Protein AF-0000000079720903 (afdb_homodimer)

InterPro domains:
  IPR001763 Rhodanese-like domain [PF00581] (42-130)
  IPR001763 Rhodanese-like domain [PS50206] (45-136)
  IPR001763 Rhodanese-like domain [SM00450] (35-133)
  IPR036873 Rhodanese-like domain superfamily [G3DSA:3.40.250.10] (18-143)
  IPR036873 Rhodanese-like domain superfamily [SSF52821] (27-137)
  IPR050229 Thiosulfate sulfurtransferase GlpE [PTHR43031] (32-134)

Secondary structure (DSSP, 8-state):
-HHHHHHHHHHHHHHT-----HHHHHHHHH----S-EE-HHHHHH--SSEEEE-S-HHHHHH-B-TT-EE--SSS--HHHHHHH---TTS-EEEE-SSSHHHHHHHHHHHHTT-SSEEEETTHHHHHHHTT--EE-TTS-EESEEE-SSHHHHTT--SSEEE--------/-HHHHHHHHHHHHHHT-----HHHHHHHHH----S-EE-HHHHHH--SSEEEE-S-HHHHHH-B-TT-EE--SSS--HHHHHHH---TTS-EEEE-SSSHHHHHHHHHHHHTT-SSEEEETTHHHHHHHTT--EE-TTS-EESEEE-SSHHHHTT--SSEEE--------

Sequence (340 aa):
MKNLFHILISLFCLCAMRGQSEIDQALRKFNNKSVPYITAENLRGNTPFLLLDTREKEEFEVSHLAKAVWVGNRNPDVDKITSIVPNKNKPIVVYCSIGVRSEKVGEKLLKKGYTEVYNLYGGIFEWKNKGFPVYDSIEQETDRVHAYNRHWGKMLNNATKVYGHRKHNNMKNLFHILISLFCLCAMRGQSEIDQALRKFNNKSVPYITAENLRGNTPFLLLDTREKEEFEVSHLAKAVWVGNRNPDVDKITSIVPNKNKPIVVYCSIGVRSEKVGEKLLKKGYTEVYNLYGGIFEWKNKGFPVYDSIEQETDRVHAYNRHWGKMLNNATKVYGHRKHNN

Structure (mmCIF, N/CA/C/O backbone):
data_AF-0000000079720903-model_v1
#
loop_
_entity.id
_entity.type
_entity.pdbx_description
1 polymer 'Rhodanese-related sulfurtransferase'
#
loop_
_atom_site.group_PDB
_atom_site.id
_atom_site.type_symbol
_atom_site.label_atom_id
_atom_site.label_alt_id
_atom_site.label_comp_id
_atom_site.label_asym_id
_atom_site.label_entity_id
_atom_site.label_seq_id
_atom_site.pdbx_PDB_ins_code
_atom_site.Cartn_x
_atom_site.Cartn_y
_atom_site.Cartn_z
_atom_site.occupancy
_atom_site.B_iso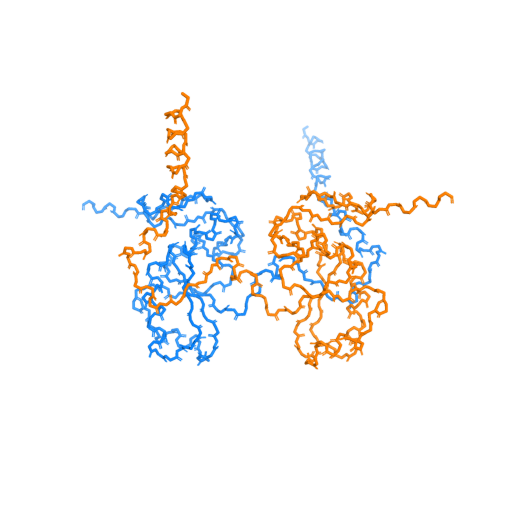_or_equiv
_atom_site.auth_seq_id
_atom_site.auth_comp_id
_atom_site.auth_asym_id
_atom_site.auth_atom_id
_atom_site.pdbx_PDB_model_num
ATOM 1 N N . MET A 1 1 ? -35.281 23.016 -33.875 1 48.75 1 MET A N 1
ATOM 2 C CA . MET A 1 1 ? -34.562 21.859 -33.344 1 48.75 1 MET A CA 1
ATOM 3 C C . MET A 1 1 ? -33.094 22.203 -33.125 1 48.75 1 MET A C 1
ATOM 5 O O . MET A 1 1 ? -32.344 21.406 -32.562 1 48.75 1 MET A O 1
ATOM 9 N N . LYS A 1 2 ? -32.625 23.172 -33.906 1 61.72 2 LYS A N 1
ATOM 10 C CA . LYS A 1 2 ? -31.234 23.594 -33.844 1 61.72 2 LYS A CA 1
ATOM 11 C C . LYS A 1 2 ? -30.922 24.234 -32.5 1 61.72 2 LYS A C 1
ATOM 13 O O . LYS A 1 2 ? -29.812 24.078 -31.969 1 61.72 2 LYS A O 1
ATOM 18 N N . ASN A 1 3 ? -31.812 24.953 -32 1 62.19 3 ASN A N 1
ATOM 19 C CA . ASN A 1 3 ? -31.531 25.688 -30.781 1 62.19 3 ASN A CA 1
ATOM 20 C C . ASN A 1 3 ? -31.484 24.766 -29.562 1 62.19 3 ASN A C 1
ATOM 22 O O . ASN A 1 3 ? -30.875 25.094 -28.547 1 62.19 3 ASN A O 1
ATOM 26 N N . LEU A 1 4 ? -32.219 23.641 -29.688 1 61.16 4 LEU A N 1
ATOM 27 C CA . LEU A 1 4 ? -32.219 22.719 -28.562 1 61.16 4 LEU A CA 1
ATOM 28 C C . LEU A 1 4 ? -30.859 22.016 -28.453 1 61.16 4 LEU A C 1
ATOM 30 O O . LEU A 1 4 ? -30.375 21.75 -27.344 1 61.16 4 LEU A O 1
ATOM 34 N N . PHE A 1 5 ? -30.219 21.938 -29.672 1 62.06 5 PHE A N 1
ATOM 35 C CA . PHE A 1 5 ? -28.906 21.312 -29.656 1 62.06 5 PHE A CA 1
ATOM 36 C C . PHE A 1 5 ? -27.891 22.188 -28.938 1 62.06 5 PHE A C 1
ATOM 38 O O . PHE A 1 5 ? -27.062 21.703 -28.172 1 62.06 5 PHE A O 1
ATOM 45 N N . HIS A 1 6 ? -27.984 23.516 -29.047 1 64.62 6 HIS A N 1
ATOM 46 C CA . HIS A 1 6 ? -27.031 24.391 -28.375 1 64.62 6 HIS A CA 1
ATOM 47 C C . HIS A 1 6 ? -27.281 24.438 -26.875 1 64.62 6 HIS A C 1
ATOM 49 O O . HIS A 1 6 ? -26.359 24.609 -26.094 1 64.62 6 HIS A O 1
ATOM 55 N N . ILE A 1 7 ? -28.469 24.234 -26.438 1 61.41 7 ILE A N 1
ATOM 56 C CA . ILE A 1 7 ? -28.781 24.266 -25.016 1 61.41 7 ILE A CA 1
ATOM 57 C C . ILE A 1 7 ? -28.297 22.969 -24.359 1 61.41 7 ILE A C 1
ATOM 59 O O . ILE A 1 7 ? -27.75 23 -23.25 1 61.41 7 ILE A O 1
ATOM 63 N N . LEU A 1 8 ? -28.406 21.875 -25.047 1 59.41 8 LEU A N 1
ATOM 64 C CA . LEU A 1 8 ? -27.938 20.625 -24.469 1 59.41 8 LEU A CA 1
ATOM 65 C C . LEU A 1 8 ? -26.422 20.625 -24.344 1 59.41 8 LEU A C 1
ATOM 67 O O . LEU A 1 8 ? -25.875 20.156 -23.344 1 59.41 8 LEU A O 1
ATOM 71 N N . ILE A 1 9 ? -25.75 21.234 -25.328 1 59.91 9 ILE A N 1
ATOM 72 C CA . ILE A 1 9 ? -24.297 21.297 -25.25 1 59.91 9 ILE A CA 1
ATOM 73 C C . ILE A 1 9 ? -23.875 22.203 -24.094 1 59.91 9 ILE A C 1
ATOM 75 O O . ILE A 1 9 ? -22.938 21.906 -23.375 1 59.91 9 ILE A O 1
ATOM 79 N N . SER A 1 10 ? -24.656 23.297 -23.922 1 60.31 10 SER A N 1
ATOM 80 C CA . SER A 1 10 ? -24.297 24.188 -22.812 1 60.31 10 SER A CA 1
ATOM 81 C C . SER A 1 10 ? -24.531 23.516 -21.469 1 60.31 10 SER A C 1
ATOM 83 O O . SER A 1 10 ? -23.766 23.719 -20.516 1 60.31 10 SER A O 1
ATOM 85 N N . LEU A 1 11 ? -25.547 22.703 -21.344 1 56.97 11 LEU A N 1
ATOM 86 C CA . LEU A 1 11 ? -25.797 22.016 -20.078 1 56.97 11 LEU A CA 1
ATOM 87 C C . LEU A 1 11 ? -24.734 20.953 -19.828 1 56.97 11 LEU A C 1
ATOM 89 O O . LEU A 1 11 ? -24.328 20.719 -18.672 1 56.97 11 LEU A O 1
ATOM 93 N N . PHE A 1 12 ? -24.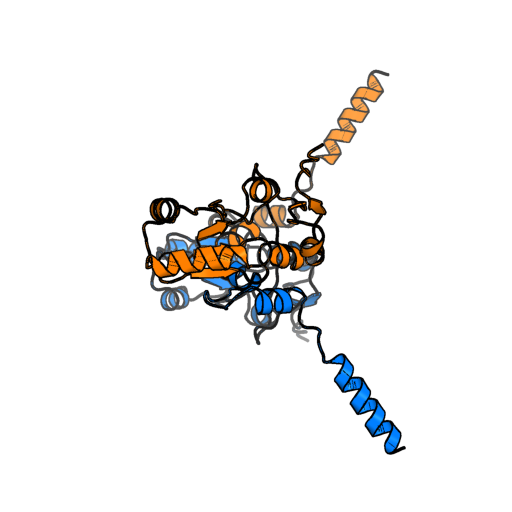312 20.281 -20.922 1 53.91 12 PHE A N 1
ATOM 94 C CA . PHE A 1 12 ? -23.297 19.25 -20.719 1 53.91 12 PHE A CA 1
ATOM 95 C C . PHE A 1 12 ? -21.969 19.875 -20.266 1 53.91 12 PHE A C 1
ATOM 97 O O . PHE A 1 12 ? -21.219 19.25 -19.516 1 53.91 12 PHE A O 1
ATOM 104 N N . CYS A 1 13 ? -21.625 21.078 -20.672 1 50.88 13 CYS A N 1
ATOM 105 C CA . CYS A 1 13 ? -20.406 21.703 -20.203 1 50.88 13 CYS A CA 1
ATOM 106 C C . CYS A 1 13 ? -20.469 22 -18.719 1 50.88 13 CYS A C 1
ATOM 108 O O . CYS A 1 13 ? -19.438 22.156 -18.062 1 50.88 13 CYS A O 1
ATOM 110 N N . LEU A 1 14 ? -21.578 22.359 -18.203 1 50.5 14 LEU A N 1
ATOM 111 C CA . LEU A 1 14 ? -21.656 22.719 -16.797 1 50.5 14 LEU A CA 1
ATOM 112 C C . LEU A 1 14 ? -21.312 21.531 -15.914 1 50.5 14 LEU A C 1
ATOM 114 O O . LEU A 1 14 ? -20.812 21.703 -14.789 1 50.5 14 LEU A O 1
ATOM 118 N N . CYS A 1 15 ? -21.688 20.375 -16.375 1 47.53 15 CYS A N 1
ATOM 119 C CA . CYS A 1 15 ? -21.453 19.266 -15.445 1 47.53 15 CYS A CA 1
ATOM 120 C C . CYS A 1 15 ? -19.953 18.984 -15.32 1 47.53 15 CYS A C 1
ATOM 122 O O . CYS A 1 15 ? -19.531 18.25 -14.422 1 47.53 15 CYS A O 1
ATOM 124 N N . ALA A 1 16 ? -19.234 19.25 -16.406 1 43.5 16 ALA A N 1
ATOM 125 C CA . ALA A 1 16 ? -17.828 18.875 -16.344 1 43.5 16 ALA A CA 1
ATOM 126 C C . ALA A 1 16 ? -17.062 19.703 -15.32 1 43.5 16 ALA A C 1
ATOM 128 O O . ALA A 1 16 ? -15.836 19.672 -15.266 1 43.5 16 ALA A O 1
ATOM 129 N N . MET A 1 17 ? -17.625 20.812 -14.891 1 40.75 17 MET A N 1
ATOM 130 C CA . MET A 1 17 ? -16.812 21.344 -13.797 1 40.75 17 MET A CA 1
ATOM 131 C C . MET A 1 17 ? -16.625 20.281 -12.711 1 40.75 17 MET A C 1
ATOM 133 O O . MET A 1 17 ? -17.438 20.188 -11.789 1 40.75 17 MET A O 1
ATOM 137 N N . ARG A 1 18 ? -16.297 19.078 -13.047 1 46.72 18 ARG A N 1
ATOM 138 C CA . ARG A 1 18 ? -15.805 18.234 -11.969 1 46.72 18 ARG A CA 1
ATOM 139 C C . ARG A 1 18 ? -15.211 19.062 -10.836 1 46.72 18 ARG A C 1
ATOM 141 O O . ARG A 1 18 ? -14.258 19.812 -11.047 1 46.72 18 ARG A O 1
ATOM 148 N N . GLY A 1 19 ? -15.961 19.578 -9.969 1 48.72 19 GLY A N 1
ATOM 149 C CA . GLY A 1 19 ? -15.664 20.328 -8.766 1 48.72 19 GLY A CA 1
ATOM 150 C C . GLY A 1 19 ? -14.297 20.016 -8.18 1 48.72 19 GLY A C 1
ATOM 151 O O . GLY A 1 19 ? -13.977 18.844 -7.965 1 48.72 19 GLY A O 1
ATOM 152 N N . GLN A 1 20 ? -13.383 20.812 -8.516 1 59.12 20 GLN A N 1
ATOM 153 C CA . GLN A 1 20 ? -12.148 20.734 -7.742 1 59.12 20 GLN A CA 1
ATOM 154 C C . GLN A 1 20 ? -12.43 20.281 -6.312 1 59.12 20 GLN A C 1
ATOM 156 O O . GLN A 1 20 ? -13.336 20.797 -5.656 1 59.12 20 GLN A O 1
ATOM 161 N N . SER A 1 21 ? -11.828 19.094 -5.902 1 79 21 SER A N 1
ATOM 162 C CA . SER A 1 21 ? -12.016 18.594 -4.543 1 79 21 SER A CA 1
ATOM 163 C C . SER A 1 21 ? -11.742 19.672 -3.51 1 79 21 SER A C 1
ATOM 165 O O . SER A 1 21 ? -10.969 20.594 -3.764 1 79 21 SER A O 1
ATOM 167 N N . GLU A 1 22 ? -12.633 19.938 -2.631 1 88.44 22 GLU A N 1
ATOM 168 C CA . GLU A 1 22 ? -12.438 20.844 -1.51 1 88.44 22 GLU A CA 1
ATOM 169 C C . GLU A 1 22 ? -10.992 20.828 -1.027 1 88.44 22 GLU A C 1
ATOM 171 O O . GLU A 1 22 ? -10.445 21.859 -0.639 1 88.44 22 GLU A O 1
ATOM 176 N N . ILE A 1 23 ? -10.336 19.703 -1.198 1 91.56 23 ILE A N 1
ATOM 177 C CA . ILE A 1 23 ? -8.945 19.578 -0.788 1 91.56 23 ILE A CA 1
ATOM 178 C C . ILE A 1 23 ? -8.047 20.344 -1.757 1 91.56 23 ILE A C 1
ATOM 180 O O . ILE A 1 23 ? -7.137 21.062 -1.334 1 91.56 23 ILE A O 1
ATOM 184 N N . ASP A 1 24 ? -8.32 20.203 -3.016 1 90 24 ASP A N 1
ATOM 185 C CA . ASP A 1 24 ? -7.555 20.922 -4.02 1 90 24 ASP A CA 1
ATOM 186 C C . ASP A 1 24 ? -7.625 22.438 -3.783 1 90 24 ASP A C 1
ATOM 188 O O . ASP A 1 24 ? -6.605 23.125 -3.84 1 90 24 ASP A O 1
ATOM 192 N N . GLN A 1 25 ? -8.797 22.938 -3.553 1 90.06 25 GLN A N 1
ATOM 193 C CA . GLN A 1 25 ? -9 24.375 -3.311 1 90.06 25 GLN A CA 1
ATOM 194 C C . GLN A 1 25 ? -8.242 24.828 -2.066 1 90.06 25 GLN A C 1
ATOM 196 O O . GLN A 1 25 ? -7.586 25.875 -2.08 1 90.06 25 GLN A O 1
ATOM 201 N N . ALA A 1 26 ? -8.359 24.078 -0.976 1 91.75 26 ALA A N 1
ATOM 202 C CA . ALA A 1 26 ? -7.668 24.422 0.266 1 91.75 26 ALA A CA 1
ATOM 203 C C . ALA A 1 26 ? -6.156 24.469 0.058 1 91.75 26 ALA A C 1
ATOM 205 O O . ALA A 1 26 ? -5.488 25.391 0.511 1 91.75 26 ALA A O 1
ATOM 206 N N . LEU A 1 27 ? -5.602 23.484 -0.641 1 91.94 27 LEU A N 1
ATOM 207 C CA . LEU A 1 27 ? -4.156 23.406 -0.835 1 91.94 27 LEU A CA 1
ATOM 208 C C . LEU A 1 27 ? -3.67 24.531 -1.737 1 91.94 27 LEU A C 1
ATOM 210 O O . LEU A 1 27 ? -2.561 25.047 -1.558 1 91.94 27 LEU A O 1
ATOM 214 N N . ARG A 1 28 ? -4.484 24.906 -2.691 1 91 28 ARG A N 1
ATOM 215 C CA . ARG A 1 28 ? -4.129 26.031 -3.545 1 91 28 ARG A CA 1
ATOM 216 C C . ARG A 1 28 ? -4.074 27.328 -2.746 1 91 28 ARG A C 1
ATOM 218 O O . ARG A 1 28 ? -3.23 28.188 -3.002 1 91 28 ARG A O 1
ATOM 225 N N . LYS A 1 29 ? -4.93 27.484 -1.844 1 92.44 29 LYS A N 1
ATOM 226 C CA . LYS A 1 29 ? -5.047 28.703 -1.048 1 92.44 29 LYS A CA 1
ATOM 227 C C . LYS A 1 29 ? -3.955 28.781 0.014 1 92.44 29 LYS A C 1
ATOM 229 O O . LYS A 1 29 ? -3.395 29.844 0.266 1 92.44 29 LYS A O 1
ATOM 234 N N . PHE A 1 30 ? -3.623 27.609 0.641 1 92.31 30 PHE A N 1
ATOM 235 C CA . PHE A 1 30 ? -2.838 27.656 1.869 1 92.31 30 PHE A CA 1
ATOM 236 C C . PHE A 1 30 ? -1.415 27.172 1.623 1 92.31 30 PHE A C 1
ATOM 238 O O . PHE A 1 30 ? -0.532 27.375 2.461 1 92.31 30 PHE A O 1
ATOM 245 N N . ASN A 1 31 ? -1.179 26.438 0.498 1 91.06 31 ASN A N 1
ATOM 246 C CA . ASN A 1 31 ? 0.154 25.922 0.198 1 91.06 31 ASN A CA 1
ATOM 247 C C . ASN A 1 31 ? 0.793 26.672 -0.97 1 91.06 31 ASN A C 1
ATOM 249 O O . ASN A 1 31 ? 0.099 27.328 -1.746 1 91.06 31 ASN A O 1
ATOM 253 N N . ASN A 1 32 ? 2.109 26.578 -1.04 1 89.69 32 ASN A N 1
ATOM 254 C CA . ASN A 1 32 ? 2.842 27.188 -2.154 1 89.69 32 ASN A CA 1
ATOM 255 C C . ASN A 1 32 ? 3.436 26.109 -3.07 1 89.69 32 ASN A C 1
ATOM 257 O O . ASN A 1 32 ? 4.266 26.422 -3.926 1 89.69 32 ASN A O 1
ATOM 261 N N . LYS A 1 33 ? 3.078 24.875 -2.83 1 87.19 33 LYS A N 1
ATOM 262 C CA . LYS A 1 33 ? 3.553 23.75 -3.631 1 87.19 33 LYS A CA 1
ATOM 263 C C . LYS A 1 33 ? 5.078 23.688 -3.635 1 87.19 33 LYS A C 1
ATOM 265 O O . LYS A 1 33 ? 5.688 23.375 -4.656 1 87.19 33 LYS A O 1
ATOM 270 N N . SER A 1 34 ? 5.68 24.125 -2.543 1 91 34 SER A N 1
ATOM 271 C CA . SER A 1 34 ? 7.133 24.141 -2.408 1 91 34 SER A CA 1
ATOM 272 C C . SER A 1 34 ? 7.68 22.734 -2.203 1 91 34 SER A C 1
ATOM 274 O O . SER A 1 34 ? 8.875 22.484 -2.396 1 91 34 SER A O 1
ATOM 276 N N . VAL A 1 35 ? 6.902 21.844 -1.755 1 93.06 35 VAL A N 1
ATOM 277 C CA . VAL A 1 35 ? 7.227 20.422 -1.59 1 93.06 35 VAL A CA 1
ATOM 278 C C . VAL A 1 35 ? 6.367 19.578 -2.531 1 93.06 35 VAL A C 1
ATOM 280 O O . VAL A 1 35 ? 5.141 19.703 -2.537 1 93.06 35 VAL A O 1
ATOM 283 N N . PRO A 1 36 ? 7.023 18.797 -3.455 1 93.06 36 PRO A N 1
ATOM 284 C CA . PRO A 1 36 ? 6.215 17.984 -4.371 1 93.06 36 PRO A CA 1
ATOM 285 C C . PRO A 1 36 ? 5.219 17.094 -3.641 1 93.06 36 PRO A C 1
ATOM 287 O O . PRO A 1 36 ? 5.523 16.578 -2.561 1 93.06 36 PRO A O 1
ATOM 290 N N . TYR A 1 37 ? 4.039 16.938 -4.27 1 92.56 37 TYR A N 1
ATOM 291 C CA . TYR A 1 37 ? 2.996 16.094 -3.688 1 92.56 37 TYR A CA 1
ATOM 292 C C . TYR A 1 37 ? 3.164 14.641 -4.109 1 92.56 37 TYR A C 1
ATOM 294 O O . TYR A 1 37 ? 3.658 14.359 -5.203 1 92.56 37 TYR A O 1
ATOM 302 N N . ILE A 1 38 ? 2.84 13.711 -3.234 1 91.19 38 ILE A N 1
ATOM 303 C CA . ILE A 1 38 ? 2.613 12.297 -3.529 1 91.19 38 ILE A CA 1
ATOM 304 C C . ILE A 1 38 ? 1.196 11.906 -3.117 1 91.19 38 ILE A C 1
ATOM 306 O O . ILE A 1 38 ? 0.707 12.336 -2.07 1 91.19 38 ILE A O 1
ATOM 310 N N . THR A 1 39 ? 0.503 11.195 -3.98 1 88.56 39 THR A N 1
ATOM 311 C CA . THR A 1 39 ? -0.847 10.758 -3.643 1 88.56 39 THR A CA 1
ATOM 312 C C . THR A 1 39 ? -0.808 9.492 -2.787 1 88.56 39 THR A C 1
ATOM 314 O O . THR A 1 39 ? 0.207 8.797 -2.748 1 88.56 39 THR A O 1
ATOM 317 N N . ALA A 1 40 ? -1.926 9.273 -2.072 1 87.94 40 ALA A N 1
ATOM 318 C CA . ALA A 1 40 ? -2.059 8.062 -1.265 1 87.94 40 ALA A CA 1
ATOM 319 C C . ALA A 1 40 ? -1.872 6.809 -2.117 1 87.94 40 ALA A C 1
ATOM 321 O O . ALA A 1 40 ? -1.214 5.855 -1.694 1 87.94 40 ALA A O 1
ATOM 322 N N . GLU A 1 41 ? -2.393 6.781 -3.293 1 80.25 41 GLU A N 1
ATOM 323 C CA . GLU A 1 41 ? -2.307 5.641 -4.199 1 80.25 41 GLU A CA 1
ATOM 324 C C . GLU A 1 41 ? -0.86 5.367 -4.605 1 80.25 41 GLU A C 1
ATOM 326 O O . GLU A 1 41 ? -0.425 4.215 -4.633 1 80.25 41 GLU A O 1
ATOM 331 N N . ASN A 1 42 ? -0.187 6.492 -4.902 1 80.44 42 ASN A N 1
ATOM 332 C CA . ASN A 1 42 ? 1.214 6.344 -5.285 1 80.44 42 ASN A CA 1
ATOM 333 C C . ASN A 1 42 ? 2.066 5.867 -4.109 1 80.44 42 ASN A C 1
ATOM 335 O O . ASN A 1 42 ? 2.955 5.031 -4.281 1 80.44 42 ASN A O 1
ATOM 339 N N . LEU A 1 43 ? 1.826 6.418 -2.982 1 85.44 43 LEU A N 1
ATOM 340 C CA . LEU A 1 43 ? 2.564 6.012 -1.793 1 85.44 43 LEU A CA 1
ATOM 341 C C . LEU A 1 43 ? 2.363 4.527 -1.509 1 85.44 43 LEU A C 1
ATOM 343 O O . LEU A 1 43 ? 3.326 3.801 -1.252 1 85.44 43 LEU A O 1
ATOM 347 N N . ARG A 1 44 ? 1.181 4.043 -1.609 1 78.12 44 ARG A N 1
ATOM 348 C CA . ARG A 1 44 ? 0.852 2.648 -1.338 1 78.12 44 ARG A CA 1
ATOM 349 C C . ARG A 1 44 ? 1.401 1.734 -2.428 1 78.12 44 ARG A C 1
ATOM 351 O O . ARG A 1 44 ? 1.734 0.577 -2.166 1 78.12 44 ARG A O 1
ATOM 358 N N . GLY A 1 45 ? 1.443 2.285 -3.572 1 73.31 45 GLY A N 1
ATOM 359 C CA . GLY A 1 45 ? 1.914 1.498 -4.699 1 73.31 45 GLY A CA 1
ATOM 360 C C . GLY A 1 45 ? 3.426 1.379 -4.754 1 73.31 45 GLY A C 1
ATOM 361 O O . GLY A 1 45 ? 3.961 0.518 -5.457 1 73.31 45 GLY A O 1
ATOM 362 N N . ASN A 1 46 ? 4.043 2.207 -3.979 1 74.69 46 ASN A N 1
ATOM 363 C CA . ASN A 1 46 ? 5.5 2.17 -3.998 1 74.69 46 ASN A CA 1
ATOM 364 C C . ASN A 1 46 ? 6.051 1.232 -2.928 1 74.69 46 ASN A C 1
ATOM 366 O O . ASN A 1 46 ? 6.16 1.611 -1.761 1 74.69 46 ASN A O 1
ATOM 370 N N . THR A 1 47 ? 6.188 0.008 -3.312 1 78.44 47 THR A N 1
ATOM 371 C CA . THR A 1 47 ? 6.785 -1.015 -2.461 1 78.44 47 THR A CA 1
ATOM 372 C C . THR A 1 47 ? 8.242 -1.254 -2.844 1 78.44 47 THR A C 1
ATOM 374 O O . THR A 1 47 ? 8.617 -1.091 -4.008 1 78.44 47 THR A O 1
ATOM 377 N N . PRO A 1 48 ? 9.055 -1.479 -1.791 1 81.88 48 PRO A N 1
ATOM 378 C CA . PRO A 1 48 ? 10.43 -1.831 -2.133 1 81.88 48 PRO A CA 1
ATOM 379 C C . PRO A 1 48 ? 10.539 -3.184 -2.834 1 81.88 48 PRO A C 1
ATOM 381 O O . PRO A 1 48 ? 11.594 -3.518 -3.381 1 81.88 48 PRO A O 1
ATOM 384 N N . PHE A 1 49 ? 9.508 -3.908 -2.967 1 89.5 49 PHE A N 1
ATOM 385 C CA . PHE A 1 49 ? 9.508 -5.258 -3.516 1 89.5 49 PHE A CA 1
ATOM 386 C C . PHE A 1 49 ? 9.32 -5.227 -5.027 1 89.5 49 PHE A C 1
ATOM 388 O O . PHE A 1 49 ? 8.555 -4.418 -5.547 1 89.5 49 PHE A O 1
ATOM 395 N N . LEU A 1 50 ? 10.07 -6.074 -5.695 1 90.44 50 LEU A N 1
ATOM 396 C CA . LEU A 1 50 ? 9.703 -6.438 -7.062 1 90.44 50 LEU A CA 1
ATOM 397 C C . LEU A 1 50 ? 8.586 -7.473 -7.066 1 90.44 50 LEU A C 1
ATOM 399 O O . LEU A 1 50 ? 8.727 -8.555 -6.492 1 90.44 50 LEU A O 1
ATOM 403 N N . LEU A 1 51 ? 7.457 -7.082 -7.637 1 93.06 51 LEU A N 1
ATOM 404 C CA . LEU A 1 51 ? 6.316 -7.988 -7.699 1 93.06 51 LEU A CA 1
ATOM 405 C C . LEU A 1 51 ? 6.34 -8.812 -8.984 1 93.06 51 LEU A C 1
ATOM 407 O O . LEU A 1 51 ? 6.391 -8.25 -10.078 1 93.06 51 LEU A O 1
ATOM 411 N N . LEU A 1 52 ? 6.387 -10.164 -8.812 1 92.69 52 LEU A N 1
ATOM 412 C CA . LEU A 1 52 ? 6.375 -11.062 -9.961 1 92.69 52 LEU A CA 1
ATOM 413 C C . LEU A 1 52 ? 5.051 -11.812 -10.047 1 92.69 52 LEU A C 1
ATOM 415 O O . LEU A 1 52 ? 4.691 -12.555 -9.133 1 92.69 52 LEU A O 1
ATOM 419 N N . ASP A 1 53 ? 4.352 -11.57 -11.133 1 95.38 53 ASP A N 1
ATOM 420 C CA . ASP A 1 53 ? 3.139 -12.32 -11.445 1 95.38 53 ASP A CA 1
ATOM 421 C C . ASP A 1 53 ? 3.467 -13.617 -12.172 1 95.38 53 ASP A C 1
ATOM 423 O O . ASP A 1 53 ? 3.982 -13.594 -13.289 1 95.38 53 ASP A O 1
ATOM 427 N N . THR A 1 54 ? 3.074 -14.695 -11.5 1 93.94 54 THR A N 1
ATOM 428 C CA . THR A 1 54 ? 3.479 -15.992 -12.023 1 93.94 54 THR A CA 1
ATOM 429 C C . THR A 1 54 ? 2.305 -16.688 -12.703 1 93.94 54 THR A C 1
ATOM 431 O O . THR A 1 54 ? 2.348 -17.906 -12.938 1 93.94 54 THR A O 1
ATOM 434 N N . ARG A 1 55 ? 1.262 -16 -12.961 1 94.75 55 ARG A N 1
ATOM 435 C CA . ARG A 1 55 ? 0.087 -16.562 -13.625 1 94.75 55 ARG A CA 1
ATOM 436 C C . ARG A 1 55 ? 0.262 -16.562 -15.133 1 94.75 55 ARG A C 1
ATOM 438 O O . ARG A 1 55 ? 1.29 -16.125 -15.648 1 94.75 55 ARG A O 1
ATOM 445 N N . GLU A 1 56 ? -0.713 -17.188 -15.828 1 92.31 56 GLU A N 1
ATOM 446 C CA . GLU A 1 56 ? -0.682 -17.172 -17.297 1 92.31 56 GLU A CA 1
ATOM 447 C C . GLU A 1 56 ? -0.856 -15.758 -17.828 1 92.31 56 GLU A C 1
ATOM 449 O O . GLU A 1 56 ? -1.448 -14.906 -17.156 1 92.31 56 GLU A O 1
ATOM 454 N N . LYS A 1 57 ? -0.369 -15.539 -19.062 1 92.12 57 LYS A N 1
ATOM 455 C CA . LYS A 1 57 ? -0.41 -14.211 -19.672 1 92.12 57 LYS A CA 1
ATOM 456 C C . LYS A 1 57 ? -1.841 -13.688 -19.75 1 92.12 57 LYS A C 1
ATOM 458 O O . LYS A 1 57 ? -2.092 -12.516 -19.484 1 92.12 57 LYS A O 1
ATOM 463 N N . GLU A 1 58 ? -2.723 -14.547 -20.078 1 94.56 58 GLU A N 1
ATOM 464 C CA . GLU A 1 58 ? -4.121 -14.141 -20.188 1 94.56 58 GLU A CA 1
ATOM 465 C C . GLU A 1 58 ? -4.656 -13.672 -18.828 1 94.56 58 GLU A C 1
ATOM 467 O O . GLU A 1 58 ? -5.473 -12.75 -18.766 1 94.56 58 GLU A O 1
ATOM 472 N N . GLU A 1 59 ? -4.266 -14.359 -17.797 1 96.31 59 GLU A N 1
ATOM 473 C CA . GLU A 1 59 ? -4.672 -13.953 -16.453 1 96.31 59 GLU A CA 1
ATOM 474 C C . GLU A 1 59 ? -4.117 -12.578 -16.094 1 96.31 59 GLU A C 1
ATOM 476 O O . GLU A 1 59 ? -4.848 -11.719 -15.594 1 96.31 59 GLU A O 1
ATOM 481 N N . PHE A 1 60 ? -2.84 -12.336 -16.406 1 96.44 60 PHE A N 1
ATOM 482 C CA . PHE A 1 60 ? -2.137 -11.086 -16.141 1 96.44 60 PHE A CA 1
ATOM 483 C C . PHE A 1 60 ? -2.791 -9.93 -16.891 1 96.44 60 PHE A C 1
ATOM 485 O O . PHE A 1 60 ? -2.898 -8.82 -16.359 1 96.44 60 PHE A O 1
ATOM 492 N N . GLU A 1 61 ? -3.26 -10.148 -18.094 1 96.06 61 GLU A N 1
ATOM 493 C CA . GLU A 1 61 ? -3.822 -9.109 -18.953 1 96.06 61 GLU A CA 1
ATOM 494 C C . GLU A 1 61 ? -5.203 -8.688 -18.469 1 96.06 61 GLU A C 1
ATOM 496 O O . GLU A 1 61 ? -5.617 -7.543 -18.672 1 96.06 61 GLU A O 1
ATOM 501 N N . VAL A 1 62 ? -5.934 -9.672 -17.844 1 97.69 62 VAL A N 1
ATOM 502 C CA . VAL A 1 62 ? -7.203 -9.281 -17.25 1 97.69 62 VAL A CA 1
ATOM 503 C C . VAL A 1 62 ? -6.957 -8.258 -16.141 1 97.69 62 VAL A C 1
ATOM 505 O O . VAL A 1 62 ? -7.594 -7.203 -16.109 1 97.69 62 VAL A O 1
ATOM 508 N N . SER A 1 63 ? -6.016 -8.648 -15.25 1 98.31 63 SER A N 1
ATOM 509 C CA . SER A 1 63 ? -5.59 -7.691 -14.234 1 98.31 63 SER A CA 1
ATOM 510 C C . SER A 1 63 ? -4.352 -8.188 -13.492 1 98.31 63 SER A C 1
ATOM 512 O O . SER A 1 63 ? -4.012 -9.367 -13.562 1 98.31 63 SER A O 1
ATOM 514 N N . HIS A 1 64 ? -3.67 -7.32 -12.875 1 97.69 64 HIS A N 1
ATOM 515 C CA . HIS A 1 64 ? -2.455 -7.551 -12.102 1 97.69 64 HIS A CA 1
ATOM 516 C C . HIS A 1 64 ? -2.271 -6.484 -11.031 1 97.69 64 HIS A C 1
ATOM 518 O O . HIS A 1 64 ? -2.988 -5.48 -11.016 1 97.69 64 HIS A O 1
ATOM 524 N N . LEU A 1 65 ? -1.398 -6.797 -10.047 1 94.94 65 LEU A N 1
ATOM 525 C CA . LEU A 1 65 ? -1.047 -5.785 -9.055 1 94.94 65 LEU A CA 1
ATOM 526 C C . LEU A 1 65 ? -0.26 -4.648 -9.695 1 94.94 65 LEU A C 1
ATOM 528 O O . LEU A 1 65 ? 0.446 -4.855 -10.688 1 94.94 65 LEU A O 1
ATOM 532 N N . ALA A 1 66 ? -0.351 -3.41 -9.07 1 90.19 66 ALA A N 1
ATOM 533 C CA . ALA A 1 66 ? 0.346 -2.24 -9.594 1 90.19 66 ALA A CA 1
ATOM 534 C C . ALA A 1 66 ? 1.843 -2.506 -9.727 1 90.19 66 ALA A C 1
ATOM 536 O O . ALA A 1 66 ? 2.477 -3 -8.789 1 90.19 66 ALA A O 1
ATOM 537 N N . LYS A 1 67 ? 2.377 -2.352 -10.938 1 88.44 67 LYS A N 1
ATOM 538 C CA . LYS A 1 67 ? 3.803 -2.398 -11.25 1 88.44 67 LYS A CA 1
ATOM 539 C C . LYS A 1 67 ? 4.324 -3.832 -11.211 1 88.44 67 LYS A C 1
ATOM 541 O O . LYS A 1 67 ? 5.539 -4.055 -11.188 1 88.44 67 LYS A O 1
ATOM 546 N N . ALA A 1 68 ? 3.428 -4.797 -11.156 1 93.06 68 ALA A N 1
ATOM 547 C CA . ALA A 1 68 ? 3.877 -6.184 -11.203 1 93.06 68 ALA A CA 1
ATOM 548 C C . ALA A 1 68 ? 4.477 -6.52 -12.57 1 93.06 68 ALA A C 1
ATOM 550 O O . ALA A 1 68 ? 4.035 -5.996 -13.594 1 93.06 68 ALA A O 1
ATOM 551 N N . VAL A 1 69 ? 5.48 -7.414 -12.539 1 90.81 69 VAL A N 1
ATOM 552 C CA . VAL A 1 69 ? 6.117 -7.91 -13.758 1 90.81 69 VAL A CA 1
ATOM 553 C C . VAL A 1 69 ? 5.637 -9.328 -14.047 1 90.81 69 VAL A C 1
ATOM 555 O O . VAL A 1 69 ? 5.707 -10.203 -13.188 1 90.81 69 VAL A O 1
ATOM 558 N N . TRP A 1 70 ? 5.121 -9.531 -15.234 1 92.5 70 TRP A N 1
ATOM 559 C CA . TRP A 1 70 ? 4.688 -10.875 -15.625 1 92.5 70 TRP A CA 1
ATOM 560 C C . TRP A 1 70 ? 5.887 -11.766 -15.922 1 92.5 70 TRP A C 1
ATOM 562 O O . TRP A 1 70 ? 6.758 -11.398 -16.719 1 92.5 70 TRP A O 1
ATOM 572 N N . VAL A 1 71 ? 5.879 -12.93 -15.242 1 89.25 71 VAL A N 1
ATOM 573 C CA . VAL A 1 71 ? 6.984 -13.844 -15.508 1 89.25 71 VAL A CA 1
ATOM 574 C C . VAL A 1 71 ? 6.434 -15.219 -15.891 1 89.25 71 VAL A C 1
ATOM 576 O O . VAL A 1 71 ? 7.16 -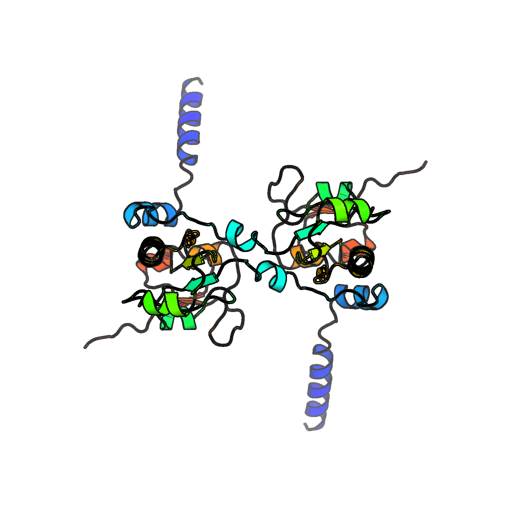16.062 -16.422 1 89.25 71 VAL A O 1
ATOM 579 N N . GLY A 1 72 ? 5.098 -15.453 -15.633 1 85.75 72 GLY A N 1
ATOM 580 C CA . GLY A 1 72 ? 4.484 -16.719 -15.969 1 85.75 72 GLY A CA 1
ATOM 581 C C . GLY A 1 72 ? 4.914 -17.859 -15.055 1 85.75 72 GLY A C 1
ATOM 582 O O . GLY A 1 72 ? 5.672 -17.641 -14.102 1 85.75 72 GLY A O 1
ATOM 583 N N . ASN A 1 73 ? 4.18 -19.031 -15.094 1 66.94 73 ASN A N 1
ATOM 584 C CA . ASN A 1 73 ? 4.434 -20.172 -14.211 1 66.94 73 ASN A CA 1
ATOM 585 C C . ASN A 1 73 ? 5.191 -21.281 -14.922 1 66.94 73 ASN A C 1
ATOM 587 O O . ASN A 1 73 ? 5.691 -22.203 -14.289 1 66.94 73 ASN A O 1
ATOM 591 N N . ARG A 1 74 ? 4.926 -21.375 -16.141 1 66 74 ARG A N 1
ATOM 592 C CA . ARG A 1 74 ? 5.551 -22.516 -16.812 1 66 74 ARG A CA 1
ATOM 593 C C . ARG A 1 74 ? 7.07 -22.453 -16.688 1 66 74 ARG A C 1
ATOM 595 O O . ARG A 1 74 ? 7.613 -21.531 -16.078 1 66 74 ARG A O 1
ATOM 602 N N . ASN A 1 75 ? 7.945 -22.828 -17.562 1 58.12 75 ASN A N 1
ATOM 603 C CA . ASN A 1 75 ? 9.398 -22.844 -17.438 1 58.12 75 ASN A CA 1
ATOM 604 C C . ASN A 1 75 ? 9.953 -21.469 -17.109 1 58.12 75 ASN A C 1
ATOM 606 O O . ASN A 1 75 ? 10.492 -20.781 -17.984 1 58.12 75 ASN A O 1
ATOM 610 N N . PRO A 1 76 ? 9.312 -21.016 -15.867 1 56 76 PRO A N 1
ATOM 611 C CA . PRO A 1 76 ? 9.898 -19.703 -15.602 1 56 76 PRO A CA 1
ATOM 612 C C . PRO A 1 76 ? 11.398 -19.656 -15.875 1 56 76 PRO A C 1
ATOM 614 O O . PRO A 1 76 ? 12.148 -20.5 -15.391 1 56 76 PRO A O 1
ATOM 617 N N . ASP A 1 77 ? 11.68 -19.5 -17.047 1 59.12 77 ASP A N 1
ATOM 618 C CA . ASP A 1 77 ? 13.125 -19.406 -17.234 1 59.12 77 ASP A CA 1
ATOM 619 C C . ASP A 1 77 ? 13.758 -18.469 -16.203 1 59.12 77 ASP A C 1
ATOM 621 O O . ASP A 1 77 ? 13.727 -17.25 -16.375 1 59.12 77 ASP A O 1
ATOM 625 N N . VAL A 1 78 ? 13.812 -19.047 -14.977 1 64 78 VAL A N 1
ATOM 626 C CA . VAL A 1 78 ? 14.508 -18.359 -13.891 1 64 78 VAL A CA 1
ATOM 627 C C . VAL A 1 78 ? 15.656 -17.531 -14.461 1 64 78 VAL A C 1
ATOM 629 O O . VAL A 1 78 ? 15.984 -16.469 -13.922 1 64 78 VAL A O 1
ATOM 632 N N . ASP A 1 79 ? 16.016 -18.109 -15.625 1 70.5 79 ASP A N 1
ATOM 633 C CA . ASP A 1 79 ? 17.078 -17.344 -16.25 1 70.5 79 ASP A CA 1
ATOM 634 C C . ASP A 1 79 ? 16.578 -15.992 -16.75 1 70.5 79 ASP A C 1
ATOM 636 O O . ASP A 1 79 ? 17.281 -14.984 -16.672 1 70.5 79 ASP A O 1
ATOM 640 N N . LYS A 1 80 ? 15.32 -16.094 -17.156 1 73.06 80 LYS A N 1
ATOM 641 C CA . LYS A 1 80 ? 14.734 -14.828 -17.578 1 73.06 80 LYS A CA 1
ATOM 642 C C . LYS A 1 80 ? 14.547 -13.883 -16.391 1 73.06 80 LYS A C 1
ATOM 644 O O . LYS A 1 80 ? 14.789 -12.68 -16.516 1 73.06 80 LYS A O 1
ATOM 649 N N . ILE A 1 81 ? 14.188 -14.484 -15.25 1 76.25 81 ILE A N 1
ATOM 650 C CA . ILE A 1 81 ? 13.977 -13.664 -14.062 1 76.25 81 ILE A CA 1
ATOM 651 C C . ILE A 1 81 ? 15.312 -13.086 -13.594 1 76.25 81 ILE A C 1
ATOM 653 O O . ILE A 1 81 ? 15.383 -11.914 -13.195 1 76.25 81 ILE A O 1
ATOM 657 N N . THR A 1 82 ? 16.297 -13.914 -13.75 1 78.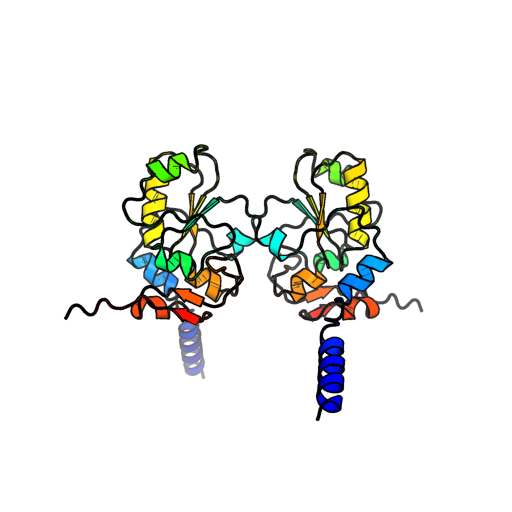62 82 THR A N 1
ATOM 658 C CA . THR A 1 82 ? 17.625 -13.484 -13.336 1 78.62 82 THR A CA 1
ATOM 659 C C . THR A 1 82 ? 18.109 -12.328 -14.203 1 78.62 82 THR A C 1
ATOM 661 O O . THR A 1 82 ? 18.875 -11.469 -13.742 1 78.62 82 THR A O 1
ATOM 664 N N . SER A 1 83 ? 17.625 -12.383 -15.453 1 80.06 83 SER A N 1
ATOM 665 C CA . SER A 1 83 ? 17.969 -11.289 -16.344 1 80.06 83 SER A CA 1
ATOM 666 C C . SER A 1 83 ? 17.234 -10.008 -15.969 1 80.06 83 SER A C 1
ATOM 668 O O . SER A 1 83 ? 17.766 -8.906 -16.141 1 80.06 83 SER A O 1
ATOM 670 N N . ILE A 1 84 ? 16.109 -10.242 -15.359 1 78.5 84 ILE A N 1
ATOM 671 C CA . ILE A 1 84 ? 15.273 -9.117 -14.977 1 78.5 84 ILE A CA 1
ATOM 672 C C . ILE A 1 84 ? 15.734 -8.555 -13.633 1 78.5 84 ILE A C 1
ATOM 674 O O . ILE A 1 84 ? 15.648 -7.352 -13.391 1 78.5 84 ILE A O 1
ATOM 678 N N . VAL A 1 85 ? 16.266 -9.547 -12.805 1 82.31 85 VAL A N 1
ATOM 679 C CA . VAL A 1 85 ? 16.656 -9.148 -11.461 1 82.31 85 VAL A CA 1
ATOM 680 C C . VAL A 1 85 ? 18.078 -9.641 -11.172 1 82.31 85 VAL A C 1
ATOM 682 O O . VAL A 1 85 ? 18.266 -10.609 -10.438 1 82.31 85 VAL A O 1
ATOM 685 N N . PRO A 1 86 ? 18.984 -8.898 -11.664 1 82.69 86 PRO A N 1
ATOM 686 C CA . PRO A 1 86 ? 20.375 -9.344 -11.453 1 82.69 86 PRO A CA 1
ATOM 687 C C . PRO A 1 86 ? 20.812 -9.227 -9.992 1 82.69 86 PRO A C 1
ATOM 689 O O . PRO A 1 86 ? 21.672 -9.984 -9.539 1 82.69 86 PRO A O 1
ATOM 692 N N . ASN A 1 87 ? 20.25 -8.281 -9.297 1 86.69 87 ASN A N 1
ATOM 693 C CA . ASN A 1 87 ? 20.594 -8.109 -7.887 1 86.69 87 ASN A CA 1
ATOM 694 C C . ASN A 1 87 ? 19.875 -9.133 -7.008 1 86.69 87 ASN A C 1
ATOM 696 O O . ASN A 1 87 ? 18.672 -9.016 -6.777 1 86.69 87 ASN A O 1
ATOM 700 N N . LYS A 1 88 ? 20.609 -10.016 -6.418 1 90.81 88 LYS A N 1
ATOM 701 C CA . LYS A 1 88 ? 20.031 -11.125 -5.676 1 90.81 88 LYS A CA 1
ATOM 702 C C . LYS A 1 88 ? 19.547 -10.68 -4.297 1 90.81 88 LYS A C 1
ATOM 704 O O . LYS A 1 88 ? 18.828 -11.422 -3.615 1 90.81 88 LYS A O 1
ATOM 709 N N . ASN A 1 89 ? 19.828 -9.508 -3.973 1 88.69 89 ASN A N 1
ATOM 710 C CA . ASN A 1 89 ? 19.375 -8.984 -2.688 1 88.69 89 ASN A CA 1
ATOM 711 C C . ASN A 1 89 ? 18.078 -8.18 -2.834 1 88.69 89 ASN A C 1
ATOM 713 O O . ASN A 1 89 ? 17.516 -7.719 -1.841 1 88.69 89 ASN A O 1
ATOM 717 N N . LYS A 1 90 ? 17.625 -7.957 -4.023 1 87.38 90 LYS A N 1
ATOM 718 C CA . LYS A 1 90 ? 16.359 -7.27 -4.242 1 87.38 90 LYS A CA 1
ATOM 719 C C . LYS A 1 90 ? 15.195 -8.062 -3.65 1 87.38 90 LYS A C 1
ATOM 721 O O . LYS A 1 90 ? 15.031 -9.242 -3.951 1 87.38 90 LYS A O 1
ATOM 726 N N . PRO A 1 91 ? 14.438 -7.469 -2.713 1 92.25 91 PRO A N 1
ATOM 727 C CA . PRO A 1 91 ? 13.266 -8.18 -2.201 1 92.25 91 PRO A CA 1
ATOM 728 C C . PRO A 1 91 ? 12.234 -8.469 -3.285 1 92.25 91 PRO A C 1
ATOM 730 O O . PRO A 1 91 ? 11.914 -7.594 -4.09 1 92.25 91 PRO A O 1
ATOM 733 N N . ILE A 1 92 ? 11.789 -9.75 -3.309 1 93.12 92 ILE A N 1
ATOM 734 C CA . ILE A 1 92 ? 10.875 -10.211 -4.352 1 93.12 92 ILE A CA 1
ATOM 735 C C . ILE A 1 92 ? 9.617 -10.797 -3.713 1 93.12 92 ILE A C 1
ATOM 737 O O . ILE A 1 92 ? 9.695 -11.523 -2.719 1 93.12 92 ILE A O 1
ATOM 741 N N . VAL A 1 93 ? 8.492 -10.383 -4.227 1 95.88 93 VAL A N 1
ATOM 742 C CA . VAL A 1 93 ? 7.234 -11.055 -3.914 1 95.88 93 VAL A CA 1
ATOM 743 C C . VAL A 1 93 ? 6.676 -11.719 -5.168 1 95.88 93 VAL A C 1
ATOM 745 O O . VAL A 1 93 ? 6.52 -11.07 -6.207 1 95.88 93 VAL A O 1
ATOM 748 N N . VAL A 1 94 ? 6.492 -13.031 -5.074 1 94.56 94 VAL A N 1
ATOM 749 C CA . VAL A 1 94 ? 5.824 -13.773 -6.141 1 94.56 94 VAL A CA 1
ATOM 750 C C . VAL A 1 94 ? 4.355 -13.984 -5.781 1 94.56 94 VAL A C 1
ATOM 752 O O . VAL A 1 94 ? 4.008 -14.086 -4.602 1 94.56 94 VAL A O 1
ATOM 755 N N . TYR A 1 95 ? 3.527 -13.938 -6.859 1 96.88 95 TYR A N 1
ATOM 756 C CA . TYR A 1 95 ? 2.131 -14.242 -6.566 1 96.88 95 TYR A CA 1
ATOM 757 C C . TYR A 1 95 ? 1.455 -14.906 -7.762 1 96.88 95 TYR A C 1
ATOM 759 O O . TYR A 1 95 ? 1.946 -14.82 -8.891 1 96.88 95 TYR A O 1
ATOM 767 N N . CYS A 1 96 ? 0.413 -15.664 -7.492 1 95.94 96 CYS A N 1
ATOM 768 C CA . CYS A 1 96 ? -0.521 -16.203 -8.477 1 95.94 96 CYS A CA 1
ATOM 769 C C . CYS A 1 96 ? -1.963 -15.953 -8.055 1 95.94 96 CYS A C 1
ATOM 771 O O . CYS A 1 96 ? -2.311 -14.836 -7.656 1 95.94 96 CYS A O 1
ATOM 773 N N . SER A 1 97 ? -2.82 -16.938 -8.25 1 96 97 SER A N 1
ATOM 774 C CA . SER A 1 97 ? -4.211 -16.766 -7.848 1 96 97 SER A CA 1
ATOM 775 C C . SER A 1 97 ? -4.359 -16.797 -6.332 1 96 97 SER A C 1
ATOM 777 O O . SER A 1 97 ? -4.816 -15.828 -5.719 1 96 97 SER A O 1
ATOM 779 N N . ILE A 1 98 ? -3.807 -17.875 -5.73 1 95.25 98 ILE A N 1
ATOM 780 C CA . ILE A 1 98 ? -4.02 -17.984 -4.293 1 95.25 98 ILE A CA 1
ATOM 781 C C . ILE A 1 98 ? -2.689 -18.281 -3.598 1 95.25 98 ILE A C 1
ATOM 783 O O . ILE A 1 98 ? -2.621 -18.328 -2.367 1 95.25 98 ILE A O 1
ATOM 787 N N . GLY A 1 99 ? -1.587 -18.516 -4.359 1 94.5 99 GLY A N 1
ATOM 788 C CA . GLY A 1 99 ? -0.288 -18.703 -3.73 1 94.5 99 GLY A CA 1
ATOM 789 C C . GLY A 1 99 ? 0.321 -20.062 -3.996 1 94.5 99 GLY A C 1
ATOM 790 O O . GLY A 1 99 ? 1.457 -20.328 -3.598 1 94.5 99 GLY A O 1
ATOM 791 N N . VAL A 1 100 ? -0.343 -20.922 -4.793 1 91.75 100 VAL A N 1
ATOM 792 C CA . VAL A 1 100 ? 0.126 -22.297 -4.996 1 91.75 100 VAL A CA 1
ATOM 793 C C . VAL A 1 100 ? 1.184 -22.312 -6.098 1 91.75 100 VAL A C 1
ATOM 795 O O . VAL A 1 100 ? 2.314 -22.75 -5.871 1 91.75 100 VAL A O 1
ATOM 798 N N . ARG A 1 101 ? 0.876 -21.844 -7.316 1 90.94 101 ARG A N 1
ATOM 799 C CA . ARG A 1 101 ? 1.812 -21.828 -8.438 1 90.94 101 ARG A CA 1
ATOM 800 C C . ARG A 1 101 ? 3.014 -20.938 -8.133 1 90.94 101 ARG A C 1
ATOM 802 O O . ARG A 1 101 ? 4.148 -21.281 -8.484 1 90.94 101 ARG A O 1
ATOM 809 N N . SER A 1 102 ? 2.764 -19.875 -7.387 1 93.94 102 SER A N 1
ATOM 810 C CA . SER A 1 102 ? 3.828 -18.922 -7.105 1 93.94 102 SER A CA 1
ATOM 811 C C . SER A 1 102 ? 4.855 -19.5 -6.141 1 93.94 102 SER A C 1
ATOM 813 O O . SER A 1 102 ? 6.027 -19.125 -6.172 1 93.94 102 SER A O 1
ATOM 815 N N . GLU A 1 103 ? 4.477 -20.453 -5.332 1 93.62 103 GLU A N 1
ATOM 816 C CA . GLU A 1 103 ? 5.449 -21.078 -4.434 1 93.62 103 GLU A CA 1
ATOM 817 C C . GLU A 1 103 ? 6.562 -21.766 -5.219 1 93.62 103 GLU A C 1
ATOM 819 O O . GLU A 1 103 ? 7.734 -21.672 -4.852 1 93.62 103 GLU A O 1
ATOM 824 N N . LYS A 1 104 ? 6.215 -22.422 -6.281 1 90.69 104 LYS A N 1
ATOM 825 C CA . LYS A 1 104 ? 7.203 -23.125 -7.09 1 90.69 104 LYS A CA 1
ATOM 826 C C . LYS A 1 104 ? 8.227 -22.156 -7.684 1 90.69 104 LYS A C 1
ATOM 828 O O . LYS A 1 104 ? 9.422 -22.438 -7.691 1 90.69 104 LYS A O 1
ATOM 833 N N . VAL A 1 105 ? 7.754 -21.047 -8.141 1 90.81 105 VAL A N 1
ATOM 834 C CA . VAL A 1 105 ? 8.641 -20.031 -8.703 1 90.81 105 VAL A CA 1
ATOM 835 C C . VAL A 1 105 ? 9.531 -19.453 -7.609 1 90.81 105 VAL A C 1
ATOM 837 O O . VAL A 1 105 ? 10.734 -19.25 -7.82 1 90.81 105 VAL A O 1
ATOM 840 N N . GLY A 1 106 ? 8.914 -19.188 -6.449 1 93.12 106 GLY A N 1
ATOM 841 C CA . GLY A 1 106 ? 9.688 -18.703 -5.32 1 93.12 106 GLY A CA 1
ATOM 842 C C . GLY A 1 106 ? 10.797 -19.656 -4.906 1 93.12 106 GLY A C 1
ATOM 843 O O . GLY A 1 106 ? 11.914 -19.234 -4.613 1 93.12 106 GLY A O 1
ATOM 844 N N . GLU A 1 107 ? 10.516 -20.938 -4.934 1 92.19 107 GLU A N 1
ATOM 845 C CA . GLU A 1 107 ? 11.5 -21.969 -4.609 1 92.19 107 GLU A CA 1
ATOM 846 C C . GLU A 1 107 ? 12.688 -21.906 -5.574 1 92.19 107 GLU A C 1
ATOM 848 O O . GLU A 1 107 ? 13.844 -22.031 -5.152 1 92.19 107 GLU A O 1
ATOM 853 N N . LYS A 1 108 ? 12.352 -21.781 -6.797 1 90.25 108 LYS A N 1
ATOM 854 C CA . LYS A 1 108 ? 13.398 -21.703 -7.809 1 90.25 108 LYS A CA 1
ATOM 855 C C . LYS A 1 108 ? 14.289 -20.484 -7.594 1 90.25 108 LYS A C 1
ATOM 857 O O . LYS A 1 108 ? 15.508 -20.562 -7.75 1 90.25 108 LYS A O 1
ATOM 862 N N . LEU A 1 109 ? 13.656 -19.406 -7.25 1 90.88 109 LEU A N 1
ATOM 863 C CA . LEU A 1 109 ? 14.414 -18.188 -7 1 90.88 109 LEU A CA 1
ATOM 864 C C . LEU A 1 109 ? 15.336 -18.359 -5.801 1 90.88 109 LEU A C 1
ATOM 866 O O . LEU A 1 109 ? 16.5 -17.938 -5.84 1 90.88 109 LEU A O 1
ATOM 870 N N . LEU A 1 110 ? 14.789 -18.922 -4.73 1 92.38 110 LEU A N 1
ATOM 871 C CA . LEU A 1 110 ? 15.609 -19.188 -3.553 1 92.38 110 LEU A CA 1
ATOM 872 C C . LEU A 1 110 ? 16.781 -20.094 -3.898 1 92.38 110 LEU A C 1
ATOM 874 O O . LEU A 1 110 ? 17.922 -19.844 -3.473 1 92.38 110 LEU A O 1
ATOM 878 N N . LYS A 1 111 ? 16.562 -21.078 -4.695 1 90.44 111 LYS A N 1
ATOM 879 C CA . LYS A 1 111 ? 17.609 -22.016 -5.105 1 90.44 111 LYS A CA 1
ATOM 880 C C . LYS A 1 111 ? 18.672 -21.312 -5.938 1 90.44 111 LYS A C 1
ATOM 882 O O . LYS A 1 111 ? 19.844 -21.703 -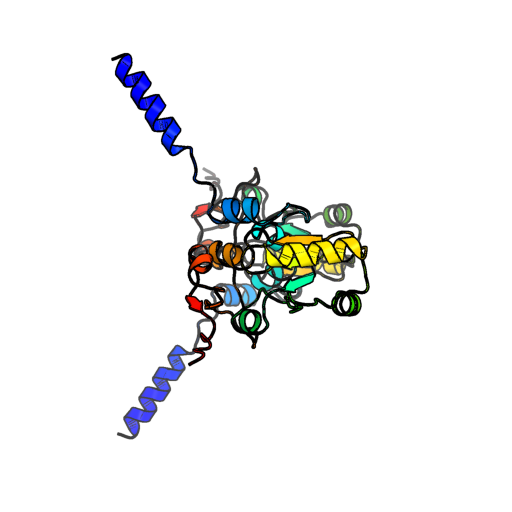5.914 1 90.44 111 LYS A O 1
ATOM 887 N N . LYS A 1 112 ? 18.281 -20.234 -6.629 1 90 112 LYS A N 1
ATOM 888 C CA . LYS A 1 112 ? 19.203 -19.484 -7.469 1 90 112 LYS A CA 1
ATOM 889 C C . LYS A 1 112 ? 20 -18.469 -6.645 1 90 112 LYS A C 1
ATOM 891 O O . LYS A 1 112 ? 20.828 -17.75 -7.184 1 90 112 LYS A O 1
ATOM 896 N N . GLY A 1 113 ? 19.625 -18.281 -5.422 1 92.25 113 GLY A N 1
ATOM 897 C CA . GLY A 1 113 ? 20.453 -17.469 -4.551 1 92.25 113 GLY A CA 1
ATOM 898 C C . GLY A 1 113 ? 19.781 -16.172 -4.133 1 92.25 113 GLY A C 1
ATOM 899 O O . GLY A 1 113 ? 20.391 -15.336 -3.459 1 92.25 113 GLY A O 1
ATOM 900 N N . TYR A 1 114 ? 18.531 -16.031 -4.555 1 91.75 114 TYR A N 1
ATOM 901 C CA . TYR A 1 114 ? 17.828 -14.852 -4.059 1 91.75 114 TYR A CA 1
ATOM 902 C C . TYR A 1 114 ? 17.547 -14.977 -2.566 1 91.75 114 TYR A C 1
ATOM 904 O O . TYR A 1 114 ? 17.078 -16.016 -2.102 1 91.75 114 TYR A O 1
ATOM 912 N N . THR A 1 115 ? 17.797 -13.906 -1.771 1 91.94 115 THR A N 1
ATOM 913 C CA . THR A 1 115 ? 17.859 -14.023 -0.319 1 91.94 115 THR A CA 1
ATOM 914 C C . THR A 1 115 ? 16.547 -13.547 0.313 1 91.94 115 THR A C 1
ATOM 916 O O . THR A 1 115 ? 16.234 -13.906 1.45 1 91.94 115 THR A O 1
ATOM 919 N N . GLU A 1 116 ? 15.773 -12.688 -0.35 1 92.88 116 GLU A N 1
ATOM 920 C CA . GLU A 1 116 ? 14.531 -12.133 0.183 1 92.88 116 GLU A CA 1
ATOM 921 C C . GLU A 1 116 ? 13.367 -12.375 -0.771 1 92.88 116 GLU A C 1
ATOM 923 O O . GLU A 1 116 ? 13.031 -11.508 -1.583 1 92.88 116 GLU A O 1
ATOM 928 N N . VAL A 1 117 ? 12.828 -13.586 -0.656 1 94.56 117 VAL A N 1
ATOM 929 C CA . VAL A 1 117 ? 11.727 -14 -1.52 1 94.56 117 VAL A CA 1
ATOM 930 C C . VAL A 1 117 ? 10.508 -14.344 -0.669 1 94.56 117 VAL A C 1
ATOM 932 O O . VAL A 1 117 ? 10.617 -15.086 0.309 1 94.56 117 VAL A O 1
ATOM 935 N N . TYR A 1 118 ? 9.367 -13.758 -1.064 1 95.5 118 TYR A N 1
ATOM 936 C CA . TYR A 1 118 ? 8.125 -14.016 -0.357 1 95.5 118 TYR A CA 1
ATOM 937 C C . TYR A 1 118 ? 7.027 -14.453 -1.324 1 95.5 118 TYR A C 1
ATOM 939 O O . TYR A 1 118 ? 7.059 -14.102 -2.506 1 95.5 118 TYR A O 1
ATOM 947 N N . ASN A 1 119 ? 6.16 -15.273 -0.797 1 96.62 119 ASN A N 1
ATOM 948 C CA . ASN A 1 119 ? 4.941 -15.664 -1.5 1 96.62 119 ASN A CA 1
ATOM 949 C C . ASN A 1 119 ? 3.723 -14.922 -0.966 1 96.62 119 ASN A C 1
ATOM 951 O O . ASN A 1 119 ? 3.455 -14.938 0.237 1 96.62 119 ASN A O 1
ATOM 955 N N . LEU A 1 120 ? 3.027 -14.195 -1.803 1 96.31 120 LEU A N 1
ATOM 956 C CA . LEU A 1 120 ? 1.868 -13.422 -1.368 1 96.31 120 LEU A CA 1
ATOM 957 C C . LEU A 1 120 ? 0.762 -14.344 -0.863 1 96.31 120 LEU A C 1
ATOM 959 O O . LEU A 1 120 ? 0.199 -15.125 -1.633 1 96.31 120 LEU A O 1
ATOM 963 N N . TYR A 1 121 ? 0.446 -14.227 0.35 1 94.12 121 TYR A N 1
ATOM 964 C CA . TYR A 1 121 ? -0.577 -15.07 0.961 1 94.12 121 TYR A CA 1
ATOM 965 C C . TYR A 1 121 ? -1.931 -14.852 0.296 1 94.12 121 TYR A C 1
ATOM 967 O O . TYR A 1 121 ? -2.42 -13.719 0.223 1 94.12 121 TYR A O 1
ATOM 975 N N . GLY A 1 122 ? -2.541 -15.875 -0.246 1 96.12 122 GLY A N 1
ATOM 976 C CA . GLY A 1 122 ? -3.848 -15.812 -0.88 1 96.12 122 GLY A CA 1
ATOM 977 C C . GLY A 1 122 ? -3.811 -15.188 -2.26 1 96.12 122 GLY A C 1
ATOM 978 O O . GLY A 1 122 ? -4.848 -15.039 -2.908 1 96.12 122 GLY A O 1
ATOM 979 N N . GLY A 1 123 ? -2.609 -14.758 -2.693 1 97.56 123 GLY A N 1
ATOM 980 C CA . GLY A 1 123 ? -2.404 -14.258 -4.043 1 97.56 123 GLY A CA 1
ATOM 981 C C . GLY A 1 123 ? -3.273 -13.055 -4.367 1 97.56 123 GLY A C 1
ATOM 982 O O . GLY A 1 123 ? -3.576 -12.242 -3.49 1 97.56 123 GLY A O 1
ATOM 983 N N . ILE A 1 124 ? -3.535 -12.906 -5.703 1 97.88 124 ILE A N 1
ATOM 984 C CA . ILE A 1 124 ? -4.305 -11.766 -6.184 1 97.88 124 ILE A CA 1
ATOM 985 C C . ILE A 1 124 ? -5.758 -11.898 -5.734 1 97.88 124 ILE A C 1
ATOM 987 O O . ILE A 1 124 ? -6.473 -10.898 -5.621 1 97.88 124 ILE A O 1
ATOM 991 N N . PHE A 1 125 ? -6.207 -13.148 -5.367 1 96.88 125 PHE A N 1
ATOM 992 C CA . PHE A 1 125 ? -7.559 -13.328 -4.859 1 96.88 125 PHE A CA 1
ATOM 993 C C . PHE A 1 125 ? -7.73 -12.641 -3.514 1 96.88 125 PHE A C 1
ATOM 995 O O . PHE A 1 125 ? -8.625 -11.805 -3.348 1 96.88 125 PHE A O 1
ATOM 1002 N N . GLU A 1 126 ? -6.844 -12.992 -2.611 1 94.88 126 GLU A N 1
ATOM 1003 C CA . GLU A 1 126 ? -6.949 -12.383 -1.29 1 94.88 126 GLU A CA 1
ATOM 1004 C C . GLU A 1 126 ? -6.68 -10.883 -1.353 1 94.88 126 GLU A C 1
ATOM 1006 O O . GLU A 1 126 ? -7.281 -10.109 -0.605 1 94.88 126 GLU A O 1
ATOM 1011 N N . TRP A 1 127 ? -5.707 -10.453 -2.213 1 94.69 127 TRP A N 1
ATOM 1012 C CA . TRP A 1 127 ? -5.465 -9.039 -2.465 1 94.69 127 TRP A CA 1
ATOM 1013 C C . TRP A 1 127 ? -6.766 -8.312 -2.771 1 94.69 127 TRP A C 1
ATOM 1015 O O . TRP A 1 127 ? -7.09 -7.305 -2.133 1 94.69 127 TRP A O 1
ATOM 1025 N N . LYS A 1 128 ? -7.566 -8.812 -3.674 1 94.44 128 LYS A N 1
ATOM 1026 C CA . LYS A 1 128 ? -8.828 -8.211 -4.094 1 94.44 128 LYS A CA 1
ATOM 1027 C C . LYS A 1 128 ? -9.898 -8.359 -3.014 1 94.44 128 LYS A C 1
ATOM 1029 O O . LYS A 1 128 ? -10.672 -7.438 -2.762 1 94.44 128 LYS A O 1
ATOM 1034 N N . ASN A 1 129 ? -9.953 -9.523 -2.393 1 91.75 129 ASN A N 1
ATOM 1035 C CA . ASN A 1 129 ? -10.914 -9.75 -1.318 1 91.75 129 ASN A CA 1
ATOM 1036 C C . ASN A 1 129 ? -10.773 -8.711 -0.209 1 91.75 129 ASN A C 1
ATOM 1038 O O . ASN A 1 129 ? -11.758 -8.336 0.427 1 91.75 129 ASN A O 1
ATOM 1042 N N . LYS A 1 130 ? -9.539 -8.273 -0.037 1 85.88 130 LYS A N 1
ATOM 1043 C CA . LYS A 1 130 ? -9.25 -7.27 0.985 1 85.88 130 LYS A CA 1
ATOM 1044 C C . LYS A 1 130 ? -9.586 -5.867 0.486 1 85.88 130 LYS A C 1
ATOM 1046 O O . LYS A 1 130 ? -9.422 -4.887 1.216 1 85.88 130 LYS A O 1
ATOM 1051 N N . GLY A 1 131 ? -9.953 -5.707 -0.759 1 86.44 131 GLY A N 1
ATOM 1052 C CA . GLY A 1 131 ? -10.414 -4.434 -1.294 1 86.44 131 GLY A CA 1
ATOM 1053 C C . GLY A 1 131 ? -9.305 -3.639 -1.963 1 86.44 131 GLY A C 1
ATOM 1054 O O . GLY A 1 131 ? -9.461 -2.441 -2.213 1 86.44 131 GLY A O 1
ATOM 1055 N N . PHE A 1 132 ? -8.195 -4.262 -2.258 1 87.25 132 PHE A N 1
ATOM 1056 C CA . PHE A 1 132 ? -7.074 -3.541 -2.846 1 87.25 132 PHE A CA 1
ATOM 1057 C C . PHE A 1 132 ? -7.184 -3.518 -4.367 1 87.25 132 PHE A C 1
ATOM 1059 O O . PHE A 1 132 ? -7.77 -4.418 -4.965 1 87.25 132 PHE A O 1
ATOM 1066 N N . PRO A 1 133 ? -6.668 -2.523 -4.957 1 88.69 133 PRO A N 1
ATOM 1067 C CA . PRO A 1 133 ? -6.898 -2.311 -6.387 1 88.69 133 PRO A CA 1
ATOM 1068 C C . PRO A 1 133 ? -6.043 -3.223 -7.266 1 88.69 133 PRO A C 1
ATOM 1070 O O . PRO A 1 133 ? -4.973 -3.666 -6.844 1 88.69 133 PRO A O 1
ATOM 1073 N N . VAL A 1 134 ? -6.555 -3.516 -8.469 1 95.25 134 VAL A N 1
ATOM 1074 C CA . VAL A 1 134 ? -5.828 -4.191 -9.539 1 95.25 134 VAL A CA 1
ATOM 1075 C C . VAL A 1 134 ? -5.984 -3.41 -10.844 1 95.25 134 VAL A C 1
ATOM 1077 O O . VAL A 1 134 ? -6.848 -2.537 -10.953 1 95.25 134 VAL A O 1
ATOM 1080 N N . TYR A 1 135 ? -5.062 -3.746 -11.742 1 94.81 135 TYR A N 1
ATOM 1081 C CA . TYR A 1 135 ? -4.969 -2.926 -12.945 1 94.81 135 TYR A CA 1
ATOM 1082 C C . TYR A 1 135 ? -4.957 -3.795 -14.195 1 94.81 135 TYR A C 1
ATOM 1084 O O . TYR A 1 135 ? -4.391 -4.891 -14.195 1 94.81 135 TYR A O 1
ATOM 1092 N N . ASP A 1 136 ? -5.562 -3.23 -15.242 1 97 136 ASP A N 1
ATOM 1093 C CA . ASP A 1 136 ? -5.625 -3.977 -16.5 1 97 136 ASP A CA 1
ATOM 1094 C C . ASP A 1 136 ? -4.391 -3.709 -17.359 1 97 136 ASP A C 1
ATOM 1096 O O . ASP A 1 136 ? -3.4 -3.152 -16.875 1 97 136 ASP A O 1
ATOM 1100 N N . SER A 1 137 ? -4.418 -4.18 -18.641 1 95.12 137 SER A N 1
ATOM 1101 C CA . SER A 1 137 ? -3.254 -4.168 -19.516 1 95.12 137 SER A CA 1
ATOM 1102 C C . SER A 1 137 ? -2.871 -2.744 -19.906 1 95.12 137 SER A C 1
ATOM 1104 O O . SER A 1 137 ? -1.735 -2.492 -20.312 1 95.12 137 SER A O 1
ATOM 1106 N N . ILE A 1 138 ? -3.773 -1.823 -19.797 1 93.5 138 ILE A N 1
ATOM 1107 C CA . ILE A 1 138 ? -3.447 -0.438 -20.125 1 93.5 138 ILE A CA 1
ATOM 1108 C C . ILE A 1 138 ? -3.271 0.36 -18.828 1 93.5 138 ILE A C 1
ATOM 1110 O O . ILE A 1 138 ? -3.365 1.59 -18.828 1 93.5 138 ILE A O 1
ATOM 1114 N N . GLU A 1 139 ? -3.148 -0.365 -17.703 1 91.31 139 GLU A N 1
ATOM 1115 C CA . GLU A 1 139 ? -2.811 0.167 -16.391 1 91.31 139 GLU A CA 1
ATOM 1116 C C . GLU A 1 139 ? -3.936 1.039 -15.836 1 91.31 139 GLU A C 1
ATOM 1118 O O . GLU A 1 139 ? -3.68 2.047 -15.172 1 91.31 139 GLU A O 1
ATOM 1123 N N . GLN A 1 140 ? -5.141 0.79 -16.172 1 92.06 140 GLN A N 1
ATOM 1124 C CA . GLN A 1 140 ? -6.32 1.377 -15.555 1 92.06 140 GLN A CA 1
ATOM 1125 C C . GLN A 1 140 ? -6.895 0.453 -14.484 1 92.06 140 GLN A C 1
ATOM 1127 O O . GLN A 1 140 ? -6.988 -0.759 -14.688 1 92.06 140 GLN A O 1
ATOM 1132 N N . GLU A 1 141 ? -7.219 1.113 -13.414 1 90.56 141 GLU A N 1
ATOM 1133 C CA . GLU A 1 141 ? -7.828 0.316 -12.352 1 90.56 141 GLU A CA 1
ATOM 1134 C C . GLU A 1 141 ? -9.062 -0.425 -12.859 1 90.56 141 GLU A C 1
ATOM 1136 O O . GLU A 1 141 ? -9.852 0.127 -13.625 1 90.56 141 GLU A O 1
ATOM 1141 N N . THR A 1 142 ? -9.297 -1.678 -12.367 1 96.06 142 THR A N 1
ATOM 1142 C CA . THR A 1 142 ? -10.406 -2.506 -12.82 1 96.06 142 THR A CA 1
ATOM 1143 C C . THR A 1 142 ? -10.914 -3.396 -11.688 1 96.06 142 THR A C 1
ATOM 1145 O O . THR A 1 142 ? -10.234 -3.568 -10.672 1 96.06 142 THR A O 1
ATOM 1148 N N . ASP A 1 143 ? -12.141 -3.885 -11.852 1 96.69 143 ASP A N 1
ATOM 1149 C CA . ASP A 1 143 ? -12.711 -4.82 -10.891 1 96.69 143 ASP A CA 1
ATOM 1150 C C . ASP A 1 143 ? -12.625 -6.258 -11.406 1 96.69 143 ASP A C 1
ATOM 1152 O O . ASP A 1 143 ? -13.023 -7.195 -10.711 1 96.69 143 ASP A O 1
ATOM 1156 N N . ARG A 1 144 ? -12.047 -6.457 -12.547 1 98 144 ARG A N 1
ATOM 1157 C CA . ARG A 1 144 ? -12 -7.773 -13.18 1 98 144 ARG A CA 1
ATOM 1158 C C . ARG A 1 144 ? -10.758 -8.547 -12.742 1 98 144 ARG A C 1
ATOM 1160 O O . ARG A 1 144 ? -9.656 -7.992 -12.703 1 98 144 ARG A O 1
ATOM 1167 N N . VAL A 1 145 ? -10.969 -9.766 -12.383 1 98.25 145 VAL A N 1
ATOM 1168 C CA . VAL A 1 145 ? -9.867 -10.672 -12.055 1 98.25 145 VAL A CA 1
ATOM 1169 C C . VAL A 1 145 ? -10.117 -12.039 -12.68 1 98.25 145 VAL A C 1
ATOM 1171 O O . VAL A 1 145 ? -11.227 -12.57 -12.609 1 98.25 145 VAL A O 1
ATOM 1174 N N . HIS A 1 146 ? -9.117 -12.57 -13.406 1 97.81 146 HIS A N 1
ATOM 1175 C CA . HIS A 1 146 ? -9.195 -13.945 -13.883 1 97.81 146 HIS A CA 1
ATOM 1176 C C . HIS A 1 146 ? -9.242 -14.93 -12.719 1 97.81 146 HIS A C 1
ATOM 1178 O O . HIS A 1 146 ? -8.32 -14.977 -11.898 1 97.81 146 HIS A O 1
ATOM 1184 N N . ALA A 1 147 ? -10.266 -15.773 -12.711 1 96.88 147 ALA A N 1
ATOM 1185 C CA . ALA A 1 147 ? -10.531 -16.594 -11.531 1 96.88 147 ALA A CA 1
ATOM 1186 C C . ALA A 1 147 ? -9.984 -18 -11.719 1 96.88 147 ALA A C 1
ATOM 1188 O O . ALA A 1 147 ? -10.305 -18.906 -10.938 1 96.88 147 ALA A O 1
ATOM 1189 N N . TYR A 1 148 ? -9.133 -18.188 -12.711 1 93.38 148 TYR A N 1
ATOM 1190 C CA . TYR A 1 148 ? -8.508 -19.469 -13.047 1 93.38 148 TYR A CA 1
ATOM 1191 C C . TYR A 1 148 ? -9.555 -20.484 -13.477 1 93.38 148 TYR A C 1
ATOM 1193 O O . TYR A 1 148 ? -9.727 -20.75 -14.672 1 93.38 148 TYR A O 1
ATOM 1201 N N . ASN A 1 149 ? -10.352 -21.031 -12.633 1 91.69 149 ASN A N 1
ATOM 1202 C CA . ASN A 1 149 ? -11.516 -21.859 -12.93 1 91.69 149 ASN A CA 1
ATOM 1203 C C . ASN A 1 149 ? -12.586 -21.734 -11.852 1 91.69 149 ASN A C 1
ATOM 1205 O O . ASN A 1 149 ? -12.422 -20.969 -10.891 1 91.69 149 ASN A O 1
ATOM 1209 N N . ARG A 1 150 ? -13.734 -22.438 -12.016 1 92.38 150 ARG A N 1
ATOM 1210 C CA . ARG A 1 150 ? -14.891 -22.266 -11.141 1 92.38 150 ARG A CA 1
ATOM 1211 C C . ARG A 1 150 ? -14.594 -22.766 -9.734 1 92.38 150 ARG A C 1
ATOM 1213 O O . ARG A 1 150 ? -15.094 -22.219 -8.75 1 92.38 150 ARG A O 1
ATOM 1220 N N . HIS A 1 151 ? -13.812 -23.797 -9.609 1 91.31 151 HIS A N 1
ATOM 1221 C CA . HIS A 1 151 ? -13.453 -24.359 -8.312 1 91.31 151 HIS A CA 1
ATOM 1222 C C . HIS A 1 151 ? -12.688 -23.344 -7.469 1 91.31 151 HIS A C 1
ATOM 1224 O O . HIS A 1 151 ? -13.094 -23.031 -6.348 1 91.31 151 HIS A O 1
ATOM 1230 N N . TRP A 1 152 ? -11.641 -22.781 -8.047 1 90.88 152 TRP A N 1
ATOM 1231 C CA . TRP A 1 152 ? -10.781 -21.844 -7.332 1 90.88 152 TRP A CA 1
ATOM 1232 C C . TRP A 1 152 ? -11.453 -20.484 -7.219 1 90.88 152 TRP A C 1
ATOM 1234 O O . TRP A 1 152 ? -11.242 -19.766 -6.238 1 90.88 152 TRP A O 1
ATOM 1244 N N . GLY A 1 153 ? -12.211 -20.125 -8.219 1 94.69 153 GLY A N 1
ATOM 1245 C CA . GLY A 1 153 ? -12.891 -18.844 -8.25 1 94.69 153 GLY A CA 1
ATOM 1246 C C . GLY A 1 153 ? -13.789 -18.625 -7.0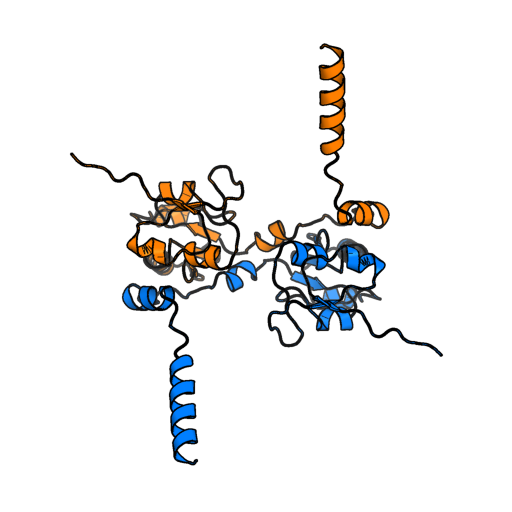51 1 94.69 153 GLY A C 1
ATOM 1247 O O . GLY A 1 153 ? -14.133 -17.484 -6.734 1 94.69 153 GLY A O 1
ATOM 1248 N N . LYS A 1 154 ? -14.195 -19.688 -6.359 1 93.12 154 LYS A N 1
ATOM 1249 C CA . LYS A 1 154 ? -15.039 -19.578 -5.176 1 93.12 154 LYS A CA 1
ATOM 1250 C C . LYS A 1 154 ? -14.336 -18.781 -4.074 1 93.12 154 LYS A C 1
ATOM 1252 O O . LYS A 1 154 ? -15 -18.172 -3.225 1 93.12 154 LYS A O 1
ATOM 1257 N N . MET A 1 155 ? -13.039 -18.75 -4.156 1 93.94 155 MET A N 1
ATOM 1258 C CA . MET A 1 155 ? -12.258 -18.094 -3.111 1 93.94 155 MET A CA 1
ATOM 1259 C C . MET A 1 155 ? -12.086 -16.609 -3.416 1 93.94 155 MET A C 1
ATOM 1261 O O . MET A 1 155 ? -11.539 -15.859 -2.602 1 93.94 155 MET A O 1
ATOM 1265 N N . LEU A 1 156 ? -12.5 -16.188 -4.578 1 95.38 156 LEU A N 1
ATOM 1266 C CA . LEU A 1 156 ? -12.516 -14.789 -4.992 1 95.38 156 LEU A CA 1
ATOM 1267 C C . LEU A 1 156 ? -13.898 -14.18 -4.789 1 95.38 156 LEU A C 1
ATOM 1269 O O . LEU A 1 156 ? -14.836 -14.508 -5.516 1 95.38 156 LEU A O 1
ATOM 1273 N N . ASN A 1 157 ? -14.031 -13.164 -3.846 1 93.19 157 ASN A N 1
ATOM 1274 C CA . ASN A 1 157 ? -15.383 -12.773 -3.447 1 93.19 157 ASN A CA 1
ATOM 1275 C C . ASN A 1 157 ? -15.602 -11.273 -3.637 1 93.19 157 ASN A C 1
ATOM 1277 O O . ASN A 1 157 ? -16.703 -10.773 -3.41 1 93.19 157 ASN A O 1
ATOM 1281 N N . ASN A 1 158 ? -14.625 -10.562 -4.051 1 93 158 ASN A N 1
ATOM 1282 C CA . ASN A 1 158 ? -14.742 -9.109 -4.184 1 93 158 ASN A CA 1
ATOM 1283 C C . ASN A 1 158 ? -14.211 -8.633 -5.535 1 93 158 ASN A C 1
ATOM 1285 O O . ASN A 1 158 ? -13.422 -7.691 -5.598 1 93 158 ASN A O 1
ATOM 1289 N N . ALA A 1 159 ? -14.609 -9.273 -6.551 1 96.25 159 ALA A N 1
ATOM 1290 C CA . ALA A 1 159 ? -14.18 -8.93 -7.906 1 96.25 159 ALA A CA 1
ATOM 1291 C C . ALA A 1 159 ? -15.18 -9.453 -8.938 1 96.25 159 ALA A C 1
ATOM 1293 O O . ALA A 1 159 ? -15.992 -10.328 -8.641 1 96.25 159 ALA A O 1
ATOM 1294 N N . THR A 1 160 ? -15.25 -8.789 -10.117 1 97.5 160 THR A N 1
ATOM 1295 C CA . THR A 1 160 ? -15.875 -9.414 -11.281 1 97.5 160 THR A CA 1
ATOM 1296 C C . THR A 1 160 ? -14.992 -10.523 -11.844 1 97.5 160 THR A C 1
ATOM 1298 O O . THR A 1 160 ? -13.906 -10.25 -12.367 1 97.5 160 THR A O 1
ATOM 1301 N N . LYS A 1 161 ? -15.477 -11.703 -11.773 1 97.19 161 LYS A N 1
ATOM 1302 C CA . LYS A 1 161 ? -14.68 -12.867 -12.156 1 97.19 161 LYS A CA 1
ATOM 1303 C C . LYS A 1 161 ? -14.672 -13.055 -13.664 1 97.19 161 LYS A C 1
ATOM 1305 O O . LYS A 1 161 ? -15.719 -12.953 -14.32 1 97.19 161 LYS A O 1
ATOM 1310 N N . VAL A 1 162 ? -13.516 -13.227 -14.18 1 97.19 162 VAL A N 1
ATOM 1311 C CA . VAL A 1 162 ? -13.312 -13.57 -15.586 1 97.19 162 VAL A CA 1
ATOM 1312 C C . VAL A 1 162 ? -12.766 -14.992 -15.695 1 97.19 162 VAL A C 1
ATOM 1314 O O . VAL A 1 162 ? -11.875 -15.383 -14.93 1 97.19 162 VAL A O 1
ATOM 1317 N N . TYR A 1 163 ? -13.352 -15.805 -16.578 1 93.69 163 TYR A N 1
ATOM 1318 C CA . TYR A 1 163 ? -12.867 -17.156 -16.781 1 93.69 163 TYR A CA 1
ATOM 1319 C C . TYR A 1 163 ? -12.336 -17.328 -18.203 1 93.69 163 TYR A C 1
ATOM 1321 O O . TYR A 1 163 ? -12.742 -16.609 -19.125 1 93.69 163 TYR A O 1
ATOM 1329 N N . GLY A 1 164 ? -11.172 -18.031 -18.359 1 82.19 164 GLY A N 1
ATOM 1330 C CA . GLY A 1 164 ? -10.594 -18.281 -19.672 1 82.19 164 GLY A CA 1
ATOM 1331 C C . GLY A 1 164 ? -11.555 -18.938 -20.641 1 82.19 164 GLY A C 1
ATOM 1332 O O . GLY A 1 164 ? -12.609 -19.438 -20.25 1 82.19 164 GLY A O 1
ATOM 1333 N N . HIS A 1 165 ? -11.383 -18.75 -22 1 68.06 165 HIS A N 1
ATOM 1334 C CA . HIS A 1 165 ? -12.164 -19.359 -23.062 1 68.06 165 HIS A CA 1
ATOM 1335 C C . HIS A 1 165 ? -12.023 -20.875 -23.047 1 68.06 165 HIS A C 1
ATOM 1337 O O . HIS A 1 165 ? -10.914 -21.406 -22.922 1 68.06 165 HIS A O 1
ATOM 1343 N N . ARG A 1 166 ? -12.945 -21.75 -22.469 1 53.97 166 ARG A N 1
ATOM 1344 C CA . ARG A 1 166 ? -12.977 -23.203 -22.625 1 53.97 166 ARG A CA 1
ATOM 1345 C C . ARG A 1 166 ? -12.594 -23.609 -24.047 1 53.97 166 ARG A C 1
ATOM 1347 O O . ARG A 1 166 ? -13.109 -23.062 -25.016 1 53.97 166 ARG A O 1
ATOM 1354 N N . LYS A 1 167 ? -11.375 -24.172 -24.312 1 46.53 167 LYS A N 1
ATOM 1355 C CA . LYS A 1 167 ? -11.25 -24.859 -25.594 1 46.53 167 LYS A CA 1
ATOM 1356 C C . LYS A 1 167 ? -12.289 -25.969 -25.719 1 46.53 167 LYS A C 1
ATOM 1358 O O . LYS A 1 167 ? -12.375 -26.844 -24.859 1 46.53 167 LYS A O 1
ATOM 1363 N N . HIS A 1 168 ? -13.461 -25.703 -26.156 1 38.06 168 HIS A N 1
ATOM 1364 C CA . HIS A 1 168 ? -14.281 -26.812 -26.641 1 38.06 168 HIS A CA 1
ATOM 1365 C C . HIS A 1 168 ? -13.5 -27.688 -27.625 1 38.06 168 HIS A C 1
ATOM 1367 O O . HIS A 1 168 ? -13.133 -27.234 -28.703 1 38.06 168 HIS A O 1
ATOM 1373 N N . ASN A 1 169 ? -12.469 -28.391 -27.297 1 31.47 169 ASN A N 1
ATOM 1374 C CA . ASN A 1 169 ? -12.273 -29.453 -28.266 1 31.47 169 ASN A CA 1
ATOM 1375 C C . ASN A 1 169 ? -13.578 -30.172 -28.578 1 31.47 169 ASN A C 1
ATOM 1377 O O . ASN A 1 169 ? -14.234 -30.703 -27.672 1 31.47 169 ASN A O 1
ATOM 1381 N N . ASN A 1 170 ? -14.219 -29.781 -29.688 1 29.31 170 ASN A N 1
ATOM 1382 C CA . ASN A 1 170 ? -14.969 -30.812 -30.391 1 29.31 170 ASN A CA 1
ATOM 1383 C C . ASN A 1 170 ? -14.141 -32.094 -30.562 1 29.31 170 ASN A C 1
ATOM 1385 O O . ASN A 1 170 ? -12.961 -32.031 -30.906 1 29.31 170 ASN A O 1
ATOM 1389 N N . MET B 1 1 ? -30.469 -26.062 36.438 1 49.28 1 MET B N 1
ATOM 1390 C CA . MET B 1 1 ? -29.844 -24.844 35.938 1 49.28 1 MET B CA 1
ATOM 1391 C C . MET B 1 1 ? -28.391 -25.094 35.562 1 49.28 1 MET B C 1
ATOM 1393 O O . MET B 1 1 ? -27.734 -24.234 34.969 1 49.28 1 MET B O 1
ATOM 1397 N N . LYS B 1 2 ? -27.781 -26.078 36.281 1 62.25 2 LYS B N 1
ATOM 1398 C CA . LYS B 1 2 ? -26.391 -26.438 36.031 1 62.25 2 LYS B CA 1
ATOM 1399 C C . LYS B 1 2 ? -26.188 -26.984 34.625 1 62.25 2 LYS B C 1
ATOM 1401 O O . LYS B 1 2 ? -25.156 -26.734 34 1 62.25 2 LYS B O 1
ATOM 1406 N N . ASN B 1 3 ? -27.109 -27.703 34.188 1 62.22 3 ASN B N 1
ATOM 1407 C CA . ASN B 1 3 ? -26.922 -28.359 32.906 1 62.22 3 ASN B CA 1
ATOM 1408 C C . ASN B 1 3 ? -27.031 -27.375 31.75 1 62.22 3 ASN B C 1
ATOM 1410 O O . ASN B 1 3 ? -26.484 -27.609 30.672 1 62.22 3 ASN B O 1
ATOM 1414 N N . LEU B 1 4 ? -27.812 -26.281 32 1 61.69 4 LEU B N 1
ATOM 1415 C CA . LEU B 1 4 ? -27.953 -25.297 30.938 1 61.69 4 LEU B CA 1
ATOM 1416 C C . LEU B 1 4 ? -26.656 -24.531 30.734 1 61.69 4 LEU B C 1
ATOM 1418 O O . LEU B 1 4 ? -26.297 -24.172 29.609 1 61.69 4 LEU B O 1
ATOM 1422 N N . PHE B 1 5 ? -25.922 -24.469 31.906 1 63.31 5 PHE B N 1
ATOM 1423 C CA . PHE B 1 5 ? -24.656 -23.766 31.812 1 63.31 5 PHE B CA 1
ATOM 1424 C C . PHE B 1 5 ? -23.656 -24.562 30.969 1 63.31 5 PHE B C 1
ATOM 1426 O O . PHE B 1 5 ? -22.922 -24 30.172 1 63.31 5 PHE B O 1
ATOM 1433 N N . HIS B 1 6 ? -23.672 -25.891 31.016 1 65.06 6 HIS B N 1
ATOM 1434 C CA . HIS B 1 6 ? -22.75 -26.688 30.219 1 65.06 6 HIS B CA 1
ATOM 1435 C C . HIS B 1 6 ? -23.141 -26.703 28.75 1 65.06 6 HIS B C 1
ATOM 1437 O O . HIS B 1 6 ? -22.266 -26.797 27.875 1 65.06 6 HIS B O 1
ATOM 1443 N N . ILE B 1 7 ? -24.375 -26.516 28.438 1 62.22 7 ILE B N 1
ATOM 1444 C CA . ILE B 1 7 ? -24.828 -26.5 27.047 1 62.22 7 ILE B CA 1
ATOM 1445 C C . ILE B 1 7 ? -24.469 -25.172 26.406 1 62.22 7 ILE B C 1
ATOM 1447 O O . ILE B 1 7 ? -24.031 -25.125 25.25 1 62.22 7 ILE B O 1
ATOM 1451 N N . LEU B 1 8 ? -24.562 -24.109 27.156 1 60.34 8 LEU B N 1
ATOM 1452 C CA . LEU B 1 8 ? -24.203 -22.812 26.594 1 60.34 8 LEU B CA 1
ATOM 1453 C C . LEU B 1 8 ? -22.703 -22.719 26.328 1 60.34 8 LEU B C 1
ATOM 1455 O O . LEU B 1 8 ? -22.281 -22.172 25.312 1 60.34 8 LEU B O 1
ATOM 1459 N N . ILE B 1 9 ? -21.938 -23.344 27.219 1 60.47 9 ILE B N 1
ATOM 1460 C CA . ILE B 1 9 ? -20.484 -23.312 27.016 1 60.47 9 ILE B CA 1
ATOM 1461 C C . ILE B 1 9 ? -20.125 -24.156 25.781 1 60.47 9 ILE B C 1
ATOM 1463 O O . ILE B 1 9 ? -19.266 -23.781 24.984 1 60.47 9 ILE B O 1
ATOM 1467 N N . SER B 1 10 ? -20.859 -25.281 25.625 1 60.75 10 SER B N 1
ATOM 1468 C CA . SER B 1 10 ? -20.578 -26.109 24.453 1 60.75 10 SER B CA 1
ATOM 1469 C C . SER B 1 10 ? -20.969 -25.391 23.156 1 60.75 10 SER B C 1
ATOM 1471 O O . SER B 1 10 ? -20.281 -25.531 22.141 1 60.75 10 SER B O 1
ATOM 1473 N N . LEU B 1 11 ? -22.016 -24.625 23.172 1 57.69 11 LEU B N 1
ATOM 1474 C CA . LEU B 1 11 ? -22.422 -23.906 21.969 1 57.69 11 LEU B CA 1
ATOM 1475 C C . LEU B 1 11 ? -21.438 -22.781 21.656 1 57.69 11 LEU B C 1
ATOM 1477 O O . LEU B 1 11 ? -21.172 -22.484 20.484 1 57.69 11 LEU B O 1
ATOM 1481 N N . PHE B 1 12 ? -20.938 -22.125 22.734 1 54.31 12 PHE B N 1
ATOM 1482 C CA . PHE B 1 12 ? -20 -21.031 22.484 1 54.31 12 PHE B CA 1
ATOM 1483 C C . PHE B 1 12 ? -18.719 -21.562 21.875 1 54.31 12 PHE B C 1
ATOM 1485 O O . PHE B 1 12 ? -18.078 -20.875 21.062 1 54.31 12 PHE B O 1
ATOM 1492 N N . CYS B 1 13 ? -18.266 -22.734 22.203 1 51.28 13 CYS B N 1
ATOM 1493 C CA . CYS B 1 13 ? -17.062 -23.281 21.594 1 51.28 13 CYS B CA 1
ATOM 1494 C C . CYS B 1 13 ? -17.266 -23.547 20.109 1 51.28 13 CYS B C 1
ATOM 1496 O O . CYS B 1 13 ? -16.297 -23.594 19.344 1 51.28 13 CYS B O 1
ATOM 1498 N N . LEU B 1 14 ? -18.391 -23.922 19.703 1 50.81 14 LEU B N 1
ATOM 1499 C CA . LEU B 1 14 ? -18.594 -24.25 18.297 1 50.81 14 LEU B CA 1
ATOM 1500 C C . LEU B 1 14 ? -18.406 -23.016 17.422 1 50.81 14 LEU B C 1
ATOM 1502 O O . LEU B 1 14 ? -18 -23.125 16.266 1 50.81 14 LEU B O 1
ATOM 1506 N N . CYS B 1 15 ? -18.781 -21.891 17.984 1 48 15 CYS B N 1
ATOM 1507 C CA . CYS B 1 15 ? -18.688 -20.734 17.078 1 48 15 CYS B CA 1
ATOM 1508 C C . CYS B 1 15 ? -17.234 -20.359 16.828 1 48 15 CYS B C 1
ATOM 1510 O O . CYS B 1 15 ? -16.938 -19.594 15.922 1 48 15 CYS B O 1
ATOM 1512 N N . ALA B 1 16 ? -16.391 -20.625 17.828 1 44.34 16 ALA B N 1
ATOM 1513 C CA . ALA B 1 16 ? -15.008 -20.172 17.672 1 44.34 16 ALA B CA 1
ATOM 1514 C C . ALA B 1 16 ? -14.312 -20.922 16.547 1 44.34 16 ALA B C 1
ATOM 1516 O O . ALA B 1 16 ? -13.094 -20.812 16.375 1 44.34 16 ALA B O 1
ATOM 1517 N N . MET B 1 17 ? -14.836 -22.047 16.125 1 40.66 17 MET B N 1
ATOM 1518 C CA . MET B 1 17 ? -14.102 -22.484 14.938 1 40.66 17 MET B CA 1
ATOM 1519 C C . MET B 1 17 ? -14.078 -21.391 13.875 1 40.66 17 MET B C 1
ATOM 1521 O O . MET B 1 17 ? -14.977 -21.312 13.031 1 40.66 17 MET B O 1
ATOM 1525 N N . ARG B 1 18 ? -13.82 -20.172 14.242 1 46.62 18 ARG B N 1
ATOM 1526 C CA . ARG B 1 18 ? -13.484 -19.25 13.156 1 46.62 18 ARG B CA 1
ATOM 1527 C C . ARG B 1 18 ? -12.93 -20 11.953 1 46.62 18 ARG B C 1
ATOM 1529 O O . ARG B 1 18 ? -11.906 -20.688 12.062 1 46.62 18 ARG B O 1
ATOM 1536 N N . GLY B 1 19 ? -13.688 -20.547 11.117 1 49.28 19 GLY B N 1
ATOM 1537 C CA . GLY B 1 19 ? -13.445 -21.266 9.875 1 49.28 19 GLY B CA 1
ATOM 1538 C C . GLY B 1 19 ? -12.164 -20.844 9.18 1 49.28 19 GLY B C 1
ATOM 1539 O O . GLY B 1 19 ? -11.945 -19.656 8.953 1 49.28 19 GLY B O 1
ATOM 1540 N N . GLN B 1 20 ? -11.18 -21.594 9.43 1 59.28 20 GLN B N 1
ATOM 1541 C CA . GLN B 1 20 ? -10.016 -21.406 8.562 1 59.28 20 GLN B CA 1
ATOM 1542 C C . GLN B 1 20 ? -10.445 -20.969 7.164 1 59.28 20 GLN B C 1
ATOM 1544 O O . GLN B 1 20 ? -11.375 -21.531 6.586 1 59.28 20 GLN B O 1
ATOM 1549 N N . SER B 1 21 ? -9.953 -19.734 6.719 1 79.25 21 SER B N 1
ATOM 1550 C CA . SER B 1 21 ? -10.289 -19.25 5.387 1 79.25 21 SER B CA 1
ATOM 1551 C C . SER B 1 21 ? -10.039 -20.312 4.324 1 79.25 21 SER B C 1
ATOM 1553 O O . SER B 1 21 ? -9.18 -21.188 4.504 1 79.25 21 SER B O 1
ATOM 1555 N N . GLU B 1 22 ? -10.977 -20.625 3.531 1 88.38 22 GLU B N 1
ATOM 1556 C CA . GLU B 1 22 ? -10.828 -21.531 2.393 1 88.38 22 GLU B CA 1
ATOM 1557 C C . GLU B 1 22 ? -9.438 -21.422 1.776 1 88.38 22 GLU B C 1
ATOM 1559 O O . GLU B 1 22 ? -8.867 -22.422 1.334 1 88.38 22 GLU B O 1
ATOM 1564 N N . ILE B 1 23 ? -8.852 -20.266 1.884 1 91.69 23 ILE B N 1
ATOM 1565 C CA . ILE B 1 23 ? -7.512 -20.047 1.343 1 91.69 23 ILE B CA 1
ATOM 1566 C C . ILE B 1 23 ? -6.477 -20.75 2.219 1 91.69 23 ILE B C 1
ATOM 1568 O O . ILE B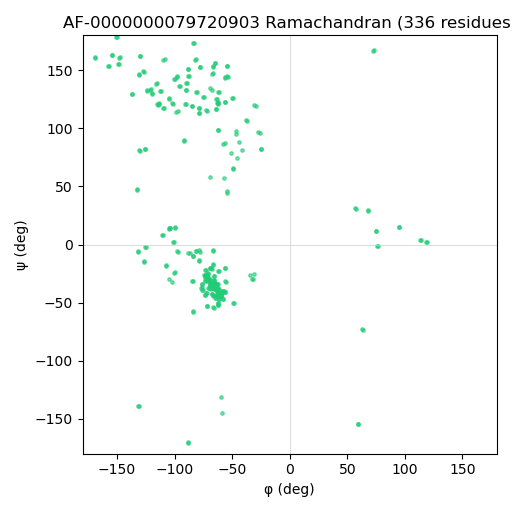 1 23 ? -5.566 -21.406 1.708 1 91.69 23 ILE B O 1
ATOM 1572 N N . ASP B 1 24 ? -6.648 -20.609 3.5 1 90.12 24 ASP B N 1
ATOM 1573 C CA . ASP B 1 24 ? -5.738 -21.281 4.422 1 90.12 24 ASP B CA 1
ATOM 1574 C C . ASP B 1 24 ? -5.734 -22.797 4.188 1 90.12 24 ASP B C 1
ATOM 1576 O O . ASP B 1 24 ? -4.672 -23.422 4.145 1 90.12 24 ASP B O 1
ATOM 1580 N N . GLN B 1 25 ? -6.891 -23.375 4.07 1 90.12 25 GLN B N 1
ATOM 1581 C CA . GLN B 1 25 ? -7.016 -24.812 3.842 1 90.12 25 GLN B CA 1
ATOM 1582 C C . GLN B 1 25 ? -6.352 -25.219 2.529 1 90.12 25 GLN B C 1
ATOM 1584 O O . GLN B 1 25 ? -5.633 -26.219 2.477 1 90.12 25 GLN B O 1
ATOM 1589 N N . ALA B 1 26 ? -6.621 -24.484 1.461 1 91.81 26 ALA B N 1
ATOM 1590 C CA . ALA B 1 26 ? -6.027 -24.781 0.158 1 91.81 26 ALA B CA 1
ATOM 1591 C C . ALA B 1 26 ? -4.504 -24.719 0.222 1 91.81 26 ALA B C 1
ATOM 1593 O O . ALA B 1 26 ? -3.822 -25.609 -0.298 1 91.81 26 ALA B O 1
ATOM 1594 N N . LEU B 1 27 ? -3.945 -23.719 0.869 1 92 27 LEU B N 1
ATOM 1595 C CA . LEU B 1 27 ? -2.498 -23.547 0.929 1 92 27 LEU B CA 1
ATOM 1596 C C . LEU B 1 27 ? -1.856 -24.641 1.772 1 92 27 LEU B C 1
ATOM 1598 O O . LEU B 1 27 ? -0.74 -25.078 1.484 1 92 27 LEU B O 1
ATOM 1602 N N . ARG B 1 28 ? -2.549 -25.062 2.807 1 91.06 28 ARG B N 1
ATOM 1603 C CA . ARG B 1 28 ? -2.039 -26.172 3.617 1 91.06 28 ARG B CA 1
ATOM 1604 C C . ARG B 1 28 ? -1.978 -27.453 2.809 1 91.06 28 ARG B C 1
ATOM 1606 O O . ARG B 1 28 ? -1.059 -28.266 2.98 1 91.06 28 ARG B O 1
ATOM 1613 N N . LYS B 1 29 ? -2.91 -27.672 1.996 1 92.56 29 LYS B N 1
ATOM 1614 C CA . LYS B 1 29 ? -3.021 -28.891 1.207 1 92.56 29 LYS B CA 1
ATOM 1615 C C . LYS B 1 29 ? -2.027 -28.891 0.05 1 92.56 29 LYS B C 1
ATOM 1617 O O . LYS B 1 29 ? -1.426 -29.922 -0.259 1 92.56 29 LYS B O 1
ATOM 1622 N N . PHE B 1 30 ? -1.835 -27.703 -0.605 1 92.38 30 PHE B N 1
ATOM 1623 C CA . PHE B 1 30 ? -1.166 -27.703 -1.9 1 92.38 30 PHE B CA 1
ATOM 1624 C C . PHE B 1 30 ? 0.239 -27.125 -1.785 1 92.38 30 PHE B C 1
ATOM 1626 O O . PHE B 1 30 ? 1.052 -27.266 -2.703 1 92.38 30 PHE B O 1
ATOM 1633 N N . ASN B 1 31 ? 0.539 -26.391 -0.686 1 91.38 31 ASN B N 1
ATOM 1634 C CA . ASN B 1 31 ? 1.855 -25.781 -0.505 1 91.38 31 ASN B CA 1
ATOM 1635 C C . ASN B 1 31 ? 2.641 -26.469 0.605 1 91.38 31 ASN B C 1
ATOM 1637 O O . ASN B 1 31 ? 2.061 -27.156 1.447 1 91.38 31 ASN B O 1
ATOM 1641 N N . ASN B 1 32 ? 3.945 -26.312 0.565 1 90 32 ASN B N 1
ATOM 1642 C CA . ASN B 1 32 ? 4.809 -26.844 1.609 1 90 32 ASN B CA 1
ATOM 1643 C C . ASN B 1 32 ? 5.414 -25.734 2.467 1 90 32 ASN B C 1
ATOM 1645 O O . ASN B 1 32 ? 6.34 -25.984 3.24 1 90 32 ASN B O 1
ATOM 1649 N N . LYS B 1 33 ? 4.961 -24.531 2.27 1 87.5 33 LYS B N 1
ATOM 1650 C CA . LYS B 1 33 ? 5.434 -23.375 3.02 1 87.5 33 LYS B CA 1
ATOM 1651 C C . LYS B 1 33 ? 6.945 -23.203 2.881 1 87.5 33 LYS B C 1
ATOM 1653 O O . LYS B 1 33 ? 7.629 -22.844 3.844 1 87.5 33 LYS B O 1
ATOM 1658 N N . SER B 1 34 ? 7.469 -23.609 1.735 1 91.31 34 SER B N 1
ATOM 1659 C CA . SER B 1 34 ? 8.898 -23.516 1.465 1 91.31 34 SER B CA 1
ATOM 1660 C C . SER B 1 34 ? 9.336 -22.078 1.213 1 91.31 34 SER B C 1
ATOM 1662 O O . SER B 1 34 ? 10.523 -21.766 1.285 1 91.31 34 SER B O 1
ATOM 1664 N N . VAL B 1 35 ? 8.469 -21.234 0.852 1 93.31 35 VAL B N 1
ATOM 1665 C CA . VAL B 1 35 ? 8.68 -19.797 0.665 1 93.31 35 VAL B CA 1
ATOM 1666 C C . VAL B 1 35 ? 7.855 -19.016 1.687 1 93.31 35 VAL B C 1
ATOM 1668 O O . VAL B 1 35 ? 6.645 -19.219 1.804 1 93.31 35 VAL B O 1
ATOM 1671 N N . PRO B 1 36 ? 8.547 -18.188 2.543 1 93.06 36 PRO B N 1
ATOM 1672 C CA . PRO B 1 36 ? 7.773 -17.438 3.533 1 93.06 36 PRO B CA 1
ATOM 1673 C C . PRO B 1 36 ? 6.656 -16.609 2.9 1 93.06 36 PRO B C 1
ATOM 1675 O O . PRO B 1 36 ? 6.82 -16.078 1.799 1 93.06 36 PRO B O 1
ATOM 1678 N N . TYR B 1 37 ? 5.523 -16.516 3.648 1 92.88 37 TYR B N 1
ATOM 1679 C CA . TYR B 1 37 ? 4.379 -15.758 3.166 1 92.88 37 TYR B CA 1
ATOM 1680 C C . TYR B 1 37 ? 4.48 -14.297 3.576 1 92.88 37 TYR B C 1
ATOM 1682 O O . TYR B 1 37 ? 5.047 -13.977 4.625 1 92.88 37 TYR B O 1
ATOM 1690 N N . ILE B 1 38 ? 4.012 -13.398 2.729 1 91.44 38 ILE B N 1
ATOM 1691 C CA . ILE B 1 38 ? 3.721 -12 3.047 1 91.44 38 ILE B CA 1
ATOM 1692 C C . ILE B 1 38 ? 2.248 -11.703 2.766 1 91.44 38 ILE B C 1
ATOM 1694 O O . ILE B 1 38 ? 1.694 -12.172 1.767 1 91.44 38 ILE B O 1
ATOM 1698 N N . THR B 1 39 ? 1.591 -11.047 3.701 1 88.88 39 THR B N 1
ATOM 1699 C CA . THR B 1 39 ? 0.189 -10.703 3.492 1 88.88 39 THR B CA 1
ATOM 1700 C C . THR B 1 39 ? 0.065 -9.438 2.641 1 88.88 39 THR B C 1
ATOM 1702 O O . THR B 1 39 ? 1.024 -8.672 2.51 1 88.88 39 THR B O 1
ATOM 1705 N N . ALA B 1 40 ? -1.126 -9.289 2.037 1 88.12 40 ALA B N 1
ATOM 1706 C CA . ALA B 1 40 ? -1.416 -8.094 1.253 1 88.12 40 ALA B CA 1
ATOM 1707 C C . ALA B 1 40 ? -1.233 -6.828 2.092 1 88.12 40 ALA B C 1
ATOM 1709 O O . ALA B 1 40 ? -0.684 -5.832 1.614 1 88.12 40 ALA B O 1
ATOM 1710 N N . GLU B 1 41 ? -1.652 -6.836 3.312 1 80.44 41 GLU B N 1
ATOM 1711 C CA . GLU B 1 41 ? -1.557 -5.691 4.215 1 80.44 41 GLU B CA 1
ATOM 1712 C C . GLU B 1 41 ? -0.101 -5.32 4.484 1 80.44 41 GLU B C 1
ATOM 1714 O O . GLU B 1 41 ? 0.258 -4.141 4.477 1 80.44 41 GLU B O 1
ATOM 1719 N N . ASN B 1 42 ? 0.677 -6.387 4.719 1 80.56 42 ASN B N 1
ATOM 1720 C CA . ASN B 1 42 ? 2.094 -6.145 4.969 1 80.56 42 ASN B CA 1
ATOM 1721 C C . ASN B 1 42 ? 2.801 -5.617 3.725 1 80.56 42 ASN B C 1
ATOM 1723 O O . ASN B 1 42 ? 3.645 -4.723 3.814 1 80.56 42 ASN B O 1
ATOM 1727 N N . LEU B 1 43 ? 2.492 -6.191 2.611 1 85.5 43 LEU B N 1
ATOM 1728 C CA . LEU B 1 43 ? 3.088 -5.738 1.359 1 85.5 43 LEU B CA 1
ATOM 1729 C C . LEU B 1 43 ? 2.762 -4.27 1.102 1 85.5 43 LEU B C 1
ATOM 1731 O O . LEU B 1 43 ? 3.646 -3.484 0.752 1 85.5 43 LEU B O 1
ATOM 1735 N N . ARG B 1 44 ? 1.57 -3.855 1.317 1 78.25 44 ARG B N 1
ATOM 1736 C CA . ARG B 1 44 ? 1.128 -2.484 1.086 1 78.25 44 ARG B CA 1
ATOM 1737 C C . ARG B 1 44 ? 1.714 -1.537 2.127 1 78.25 44 ARG B C 1
ATOM 1739 O O . ARG B 1 44 ? 1.941 -0.359 1.843 1 78.25 44 ARG B O 1
ATOM 1746 N N . GLY B 1 45 ? 1.896 -2.088 3.258 1 73.19 45 GLY B N 1
ATOM 1747 C CA . GLY B 1 45 ? 2.42 -1.269 4.34 1 73.19 45 GLY B CA 1
ATOM 1748 C C . GLY B 1 45 ? 3.918 -1.046 4.25 1 73.19 45 GLY B C 1
ATOM 1749 O O . GLY B 1 45 ? 4.457 -0.145 4.895 1 73.19 45 GLY B O 1
ATOM 1750 N N . ASN B 1 46 ? 4.508 -1.833 3.418 1 74.69 46 ASN B N 1
ATOM 1751 C CA . ASN B 1 46 ? 5.953 -1.697 3.297 1 74.69 46 ASN B CA 1
ATOM 1752 C C . ASN B 1 46 ? 6.336 -0.726 2.184 1 74.69 46 ASN B C 1
ATOM 1754 O O . ASN B 1 46 ? 6.312 -1.085 1.006 1 74.69 46 ASN B O 1
ATOM 1758 N N . THR B 1 47 ? 6.445 0.505 2.559 1 78.56 47 THR B N 1
ATOM 1759 C CA . THR B 1 47 ? 6.895 1.564 1.661 1 78.56 47 THR B CA 1
ATOM 1760 C C . THR B 1 47 ? 8.359 1.898 1.907 1 78.56 47 THR B C 1
ATOM 1762 O O . THR B 1 47 ? 8.859 1.758 3.027 1 78.56 47 THR B O 1
ATOM 1765 N N . PRO B 1 48 ? 9.047 2.178 0.778 1 81.81 48 PRO B N 1
ATOM 1766 C CA . PRO B 1 48 ? 10.422 2.621 0.993 1 81.81 48 PRO B CA 1
ATOM 1767 C C . PRO B 1 48 ? 10.508 3.979 1.685 1 81.81 48 PRO B C 1
ATOM 1769 O O . PRO B 1 48 ? 11.586 4.387 2.129 1 81.81 48 PRO B O 1
ATOM 1772 N N . PHE B 1 49 ? 9.445 4.633 1.921 1 89.56 49 PHE B N 1
ATOM 1773 C CA . PHE B 1 49 ? 9.414 5.984 2.471 1 89.56 49 PHE B CA 1
ATOM 1774 C C . PHE B 1 49 ? 9.367 5.945 3.994 1 89.56 49 PHE B C 1
ATOM 1776 O O . PHE B 1 49 ? 8.703 5.094 4.578 1 89.56 49 PHE B O 1
ATOM 1783 N N . LEU B 1 50 ? 10.117 6.836 4.594 1 90.56 50 LEU B N 1
ATOM 1784 C CA . LEU B 1 50 ? 9.859 7.184 5.988 1 90.56 50 LEU B CA 1
ATOM 1785 C C . LEU B 1 50 ? 8.68 8.141 6.098 1 90.56 50 LEU B C 1
ATOM 1787 O O . LEU B 1 50 ? 8.695 9.227 5.512 1 90.56 50 LEU B O 1
ATOM 1791 N N . LEU B 1 51 ? 7.637 7.676 6.766 1 93.19 51 LEU B N 1
ATOM 1792 C CA . LEU B 1 51 ? 6.449 8.5 6.934 1 93.19 51 LEU B CA 1
ATOM 1793 C C . LEU B 1 51 ? 6.539 9.328 8.211 1 93.19 51 LEU B C 1
ATOM 1795 O O . LEU B 1 51 ? 6.73 8.781 9.305 1 93.19 51 LEU B O 1
ATOM 1799 N N . LEU B 1 52 ? 6.465 10.688 8.039 1 92.69 52 LEU B N 1
ATOM 1800 C CA . LEU B 1 52 ? 6.5 11.586 9.188 1 92.69 52 LEU B CA 1
ATOM 1801 C C . LEU B 1 52 ? 5.145 12.25 9.398 1 92.69 52 LEU B C 1
ATOM 1803 O O . LEU B 1 52 ? 4.652 12.961 8.516 1 92.69 52 LEU B O 1
ATOM 1807 N N . ASP B 1 53 ? 4.562 11.961 10.539 1 95.44 53 ASP B N 1
ATOM 1808 C CA . ASP B 1 53 ? 3.336 12.625 10.961 1 95.44 53 ASP B CA 1
ATOM 1809 C C . ASP B 1 53 ? 3.645 13.953 11.656 1 95.44 53 ASP B C 1
ATOM 1811 O O . ASP B 1 53 ? 4.266 13.969 12.719 1 95.44 53 ASP B O 1
ATOM 1815 N N . THR B 1 54 ? 3.117 14.992 11.023 1 93.94 54 THR B N 1
ATOM 1816 C CA . THR B 1 54 ? 3.486 16.328 11.508 1 93.94 54 THR B CA 1
ATOM 1817 C C . THR B 1 54 ? 2.336 16.953 12.289 1 93.94 54 THR B C 1
ATOM 1819 O O . THR B 1 54 ? 2.314 18.156 12.508 1 93.94 54 THR B O 1
ATOM 1822 N N . ARG B 1 55 ? 1.37 16.188 12.664 1 94.81 55 ARG B N 1
ATOM 1823 C CA . ARG B 1 55 ? 0.226 16.672 13.43 1 94.81 55 ARG B CA 1
ATOM 1824 C C . ARG B 1 55 ? 0.537 16.703 14.922 1 94.81 55 ARG B C 1
ATOM 1826 O O . ARG B 1 55 ? 1.633 16.312 15.336 1 94.81 55 ARG B O 1
ATOM 1833 N N . GLU B 1 56 ? -0.41 17.266 15.695 1 92.5 56 GLU B N 1
ATOM 1834 C CA . GLU B 1 56 ? -0.246 17.25 17.141 1 92.5 56 GLU B CA 1
ATOM 1835 C C . GLU B 1 56 ? -0.277 15.828 17.688 1 92.5 56 GLU B C 1
ATOM 1837 O O . GLU B 1 56 ? -0.871 14.938 17.094 1 92.5 56 GLU B O 1
ATOM 1842 N N . LYS B 1 57 ? 0.346 15.648 18.875 1 92.25 57 LYS B N 1
ATOM 1843 C CA . LYS B 1 57 ? 0.448 14.32 19.484 1 92.25 57 LYS B CA 1
ATOM 1844 C C . LYS B 1 57 ? -0.932 13.703 19.688 1 92.25 57 LYS B C 1
ATOM 1846 O O . LYS B 1 57 ? -1.13 12.516 19.453 1 92.25 57 LYS B O 1
ATOM 1851 N N . GLU B 1 58 ? -1.841 14.508 20.094 1 94.62 58 GLU B N 1
ATOM 1852 C CA . GLU B 1 58 ? -3.193 14.008 20.328 1 94.62 58 GLU B CA 1
ATOM 1853 C C . GLU B 1 58 ? -3.82 13.5 19.031 1 94.62 58 GLU B C 1
ATOM 1855 O O . GLU B 1 58 ? -4.574 12.523 19.047 1 94.62 58 GLU B O 1
ATOM 1860 N N . GLU B 1 59 ? -3.57 14.211 17.969 1 96.38 59 GLU B N 1
ATOM 1861 C CA . GLU B 1 59 ? -4.074 13.773 16.672 1 96.38 59 GLU B CA 1
ATOM 1862 C C . GLU B 1 59 ? -3.469 12.438 16.25 1 96.38 59 GLU B C 1
ATOM 1864 O O . GLU B 1 59 ? -4.184 11.531 15.828 1 96.38 59 GLU B O 1
ATOM 1869 N N . PHE B 1 60 ? -2.16 12.281 16.438 1 96.62 60 PHE B N 1
ATOM 1870 C CA . PHE B 1 60 ? -1.403 11.078 16.109 1 96.62 60 PHE B CA 1
ATOM 1871 C C . PHE B 1 60 ? -1.907 9.883 16.906 1 96.62 60 PHE B C 1
ATOM 1873 O O . PHE B 1 60 ? -1.991 8.773 16.391 1 96.62 60 PHE B O 1
ATOM 1880 N N . GLU B 1 61 ? -2.273 10.078 18.156 1 96.12 61 GLU B N 1
ATOM 1881 C CA . GLU B 1 61 ? -2.684 9.008 19.062 1 96.12 61 GLU B CA 1
ATOM 1882 C C . GLU B 1 61 ? -4.074 8.492 18.703 1 96.12 61 GLU B C 1
ATOM 1884 O O . GLU B 1 61 ? -4.391 7.328 18.953 1 96.12 61 GLU B O 1
ATOM 1889 N N . VAL B 1 62 ? -4.918 9.422 18.156 1 97.69 62 VAL B N 1
ATOM 1890 C CA . VAL B 1 62 ? -6.211 8.945 17.672 1 97.69 62 VAL B CA 1
ATOM 1891 C C . VAL B 1 62 ? -6 7.938 16.547 1 97.69 62 VAL B C 1
ATOM 1893 O O . VAL B 1 62 ? -6.566 6.844 16.562 1 97.69 62 VAL B O 1
ATOM 1896 N N . SER B 1 63 ? -5.168 8.383 15.578 1 98.38 63 SER B N 1
ATOM 1897 C CA . SER B 1 63 ? -4.773 7.453 14.531 1 98.38 63 SER B CA 1
ATOM 1898 C C . SER B 1 63 ? -3.641 8.023 13.68 1 98.38 63 SER B C 1
ATOM 1900 O O . SER B 1 63 ? -3.371 9.219 13.727 1 98.38 63 SER B O 1
ATOM 1902 N N . HIS B 1 64 ? -2.971 7.199 13 1 97.75 64 HIS B N 1
ATOM 1903 C CA . HIS B 1 64 ? -1.85 7.508 12.117 1 97.75 64 HIS B CA 1
ATOM 1904 C C . HIS B 1 64 ? -1.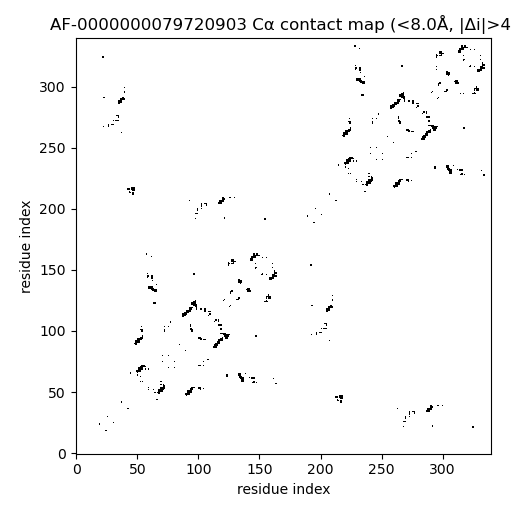697 6.449 11.031 1 97.75 64 HIS B C 1
ATOM 1906 O O . HIS B 1 64 ? -2.346 5.402 11.086 1 97.75 64 HIS B O 1
ATOM 1912 N N . LEU B 1 65 ? -0.941 6.816 9.969 1 94.94 65 LEU B N 1
ATOM 1913 C CA . LEU B 1 65 ? -0.614 5.828 8.953 1 94.94 65 LEU B CA 1
ATOM 1914 C C . LEU B 1 65 ? 0.301 4.746 9.516 1 94.94 65 LEU B C 1
ATOM 1916 O O . LEU B 1 65 ? 1.076 5.004 10.445 1 94.94 65 LEU B O 1
ATOM 1920 N N . ALA B 1 66 ? 0.234 3.492 8.906 1 90.38 66 ALA B N 1
ATOM 1921 C CA . ALA B 1 66 ? 1.054 2.375 9.367 1 90.38 66 ALA B CA 1
ATOM 1922 C C . ALA B 1 66 ? 2.535 2.738 9.352 1 90.38 66 ALA B C 1
ATOM 1924 O O . ALA B 1 66 ? 3.043 3.268 8.359 1 90.38 66 ALA B O 1
ATOM 1925 N N . LYS B 1 67 ? 3.201 2.631 10.508 1 88.56 67 LYS B N 1
ATOM 1926 C CA . LYS B 1 67 ? 4.645 2.773 10.688 1 88.56 67 LYS B CA 1
ATOM 1927 C C . LYS B 1 67 ? 5.066 4.238 10.602 1 88.56 67 LYS B C 1
ATOM 1929 O O . LYS B 1 67 ? 6.254 4.539 10.469 1 88.56 67 LYS B O 1
ATOM 1934 N N . ALA B 1 68 ? 4.109 5.141 10.633 1 93.19 68 ALA B N 1
ATOM 1935 C CA . ALA B 1 68 ? 4.469 6.555 10.648 1 93.19 68 ALA B CA 1
ATOM 1936 C C . ALA B 1 68 ? 5.168 6.934 11.945 1 93.19 68 ALA B C 1
ATOM 1938 O O . ALA B 1 68 ? 4.863 6.387 13.008 1 93.19 68 ALA B O 1
ATOM 1939 N N . VAL B 1 69 ? 6.098 7.902 11.836 1 91 69 VAL B N 1
ATOM 1940 C CA . VAL B 1 69 ? 6.805 8.445 12.992 1 91 69 VAL B CA 1
ATOM 1941 C C . VAL B 1 69 ? 6.262 9.828 13.328 1 91 69 VAL B C 1
ATOM 1943 O O . VAL B 1 69 ? 6.191 10.703 12.461 1 91 69 VAL B O 1
ATOM 1946 N N . TRP B 1 70 ? 5.852 10.008 14.555 1 92.62 70 TRP B N 1
ATOM 1947 C CA . TRP B 1 70 ? 5.371 11.32 14.977 1 92.62 70 TRP B CA 1
ATOM 1948 C C . TRP B 1 70 ? 6.527 12.289 15.172 1 92.62 70 TRP B C 1
ATOM 1950 O O . TRP B 1 70 ? 7.488 11.992 15.883 1 92.62 70 TRP B O 1
ATOM 1960 N N . VAL B 1 71 ? 6.371 13.461 14.484 1 89.44 71 VAL B N 1
ATOM 1961 C CA . VAL B 1 71 ? 7.43 14.453 14.648 1 89.44 71 VAL B CA 1
ATOM 1962 C C . VAL B 1 71 ? 6.824 15.789 15.078 1 89.44 71 VAL B C 1
ATOM 1964 O O . VAL B 1 71 ? 7.535 16.672 15.555 1 89.44 71 VAL B O 1
ATOM 1967 N N . GLY B 1 72 ? 5.461 15.938 14.93 1 86 72 GLY B N 1
ATOM 1968 C CA . GLY B 1 72 ? 4.793 17.172 15.32 1 86 72 GLY B CA 1
ATOM 1969 C C . GLY B 1 72 ? 5.07 18.312 14.367 1 86 72 GLY B C 1
ATOM 1970 O O . GLY B 1 72 ? 5.754 18.141 13.359 1 86 72 GLY B O 1
ATOM 1971 N N . ASN B 1 73 ? 4.289 19.469 14.469 1 68 73 ASN B N 1
ATOM 1972 C CA . ASN B 1 73 ? 4.395 20.609 13.562 1 68 73 ASN B CA 1
ATOM 1973 C C . ASN B 1 73 ? 5.113 21.797 14.211 1 68 73 ASN B C 1
ATOM 1975 O O . ASN B 1 73 ? 5.48 22.75 13.531 1 68 73 ASN B O 1
ATOM 1979 N N . ARG B 1 74 ? 4.992 21.906 15.422 1 68.12 74 ARG B N 1
ATOM 1980 C CA . ARG B 1 74 ? 5.574 23.094 16.031 1 68.12 74 ARG B CA 1
ATOM 1981 C C . ARG B 1 74 ? 7.074 23.156 15.781 1 68.12 74 ARG B C 1
ATOM 1983 O O . ARG B 1 74 ? 7.609 22.406 14.977 1 68.12 74 ARG B O 1
ATOM 1990 N N . ASN B 1 75 ? 7.938 23.375 16.656 1 57.78 75 ASN B N 1
ATOM 1991 C CA . ASN B 1 75 ? 9.375 23.484 16.438 1 57.78 75 ASN B CA 1
ATOM 1992 C C . ASN B 1 75 ? 9.992 22.141 16.062 1 57.78 75 ASN B C 1
ATOM 1994 O O . ASN B 1 75 ? 10.664 21.5 16.875 1 57.78 75 ASN B O 1
ATOM 1998 N N . PRO B 1 76 ? 9.297 21.672 14.844 1 56.22 76 PRO B N 1
ATOM 1999 C CA . PRO B 1 76 ? 9.961 20.406 14.523 1 56.22 76 PRO B CA 1
ATOM 2000 C C . PRO B 1 76 ? 11.477 20.5 14.641 1 56.22 76 PRO B C 1
ATOM 2002 O O . PRO B 1 76 ? 12.094 21.391 14.07 1 56.22 76 PRO B O 1
ATOM 2005 N N . ASP B 1 77 ? 11.898 20.25 15.773 1 59.59 77 ASP B N 1
ATOM 2006 C CA . ASP B 1 77 ? 13.359 20.266 15.828 1 59.59 77 ASP B CA 1
ATOM 2007 C C . ASP B 1 77 ? 13.961 19.391 14.727 1 59.59 77 ASP B C 1
ATOM 2009 O O . ASP B 1 77 ? 14 18.172 14.852 1 59.59 77 ASP B O 1
ATOM 2013 N N . VAL B 1 78 ? 13.93 20.047 13.547 1 64.06 78 VAL B N 1
ATOM 2014 C CA . VAL B 1 78 ? 14.578 19.406 12.406 1 64.06 78 VAL B CA 1
ATOM 2015 C C . VAL B 1 78 ? 15.805 18.625 12.867 1 64.06 78 VAL B C 1
ATOM 2017 O O . VAL B 1 78 ? 16.125 17.578 12.305 1 64.06 78 VAL B O 1
ATOM 2020 N N . ASP B 1 79 ? 16.234 19.234 14.008 1 69.62 79 ASP B N 1
ATOM 2021 C CA . ASP B 1 79 ? 17.391 18.516 14.539 1 69.62 79 ASP B CA 1
ATOM 2022 C C . ASP B 1 79 ? 16.984 17.141 15.062 1 69.62 79 ASP B C 1
ATOM 2024 O O . ASP B 1 79 ? 17.734 16.172 14.906 1 69.62 79 ASP B O 1
ATOM 2028 N N . LYS B 1 80 ? 15.781 17.172 15.547 1 73.44 80 LYS B N 1
ATOM 2029 C CA . LYS B 1 80 ? 15.289 15.875 16.016 1 73.44 80 LYS B CA 1
ATOM 2030 C C . LYS B 1 80 ? 15.062 14.922 14.836 1 73.44 80 LYS B C 1
ATOM 2032 O O . LYS B 1 80 ? 15.391 13.742 14.922 1 73.44 80 LYS B O 1
ATOM 2037 N N . ILE B 1 81 ? 14.562 15.508 13.742 1 76.44 81 ILE B N 1
ATOM 2038 C CA . ILE B 1 81 ? 14.297 14.68 12.562 1 76.44 81 ILE B CA 1
ATOM 2039 C C . ILE B 1 81 ? 15.609 14.188 11.969 1 76.44 81 ILE B C 1
ATOM 2041 O O . ILE B 1 81 ? 15.719 13.023 11.562 1 76.44 81 ILE B O 1
ATOM 2045 N N . THR B 1 82 ? 16.578 15.078 12.047 1 78.81 82 THR B N 1
ATOM 2046 C CA . THR B 1 82 ? 17.891 14.727 11.516 1 78.81 82 THR B CA 1
ATOM 2047 C C . THR B 1 82 ? 18.516 13.602 12.328 1 78.81 82 THR B C 1
ATOM 2049 O O . THR B 1 82 ? 19.266 12.789 11.797 1 78.81 82 THR B O 1
ATOM 2052 N N . SER B 1 83 ? 18.125 13.641 13.617 1 80.38 83 SER B N 1
ATOM 2053 C CA . SER B 1 83 ? 18.625 12.562 14.469 1 80.38 83 SER B CA 1
ATOM 2054 C C . SER B 1 83 ? 17.938 11.242 14.156 1 80.38 83 SER B C 1
ATOM 2056 O O . SER B 1 83 ? 18.547 10.172 14.258 1 80.38 83 SER B O 1
ATOM 2058 N N . ILE B 1 84 ? 16.75 11.391 13.656 1 78.56 84 ILE B N 1
ATOM 2059 C CA . ILE B 1 84 ? 15.945 10.219 13.344 1 78.56 84 ILE B CA 1
ATOM 2060 C C . ILE B 1 84 ? 16.312 9.695 11.961 1 78.56 84 ILE B C 1
ATOM 2062 O O . ILE B 1 84 ? 16.297 8.484 11.719 1 78.56 84 ILE B O 1
ATOM 2066 N N . VAL B 1 85 ? 16.703 10.703 11.102 1 82.44 85 VAL B N 1
ATOM 2067 C CA . VAL B 1 85 ? 17 10.328 9.719 1 82.44 85 VAL B CA 1
ATOM 2068 C C . VAL B 1 85 ? 18.344 10.922 9.305 1 82.44 85 VAL B C 1
ATOM 2070 O O . VAL B 1 85 ? 18.406 11.898 8.555 1 82.44 85 VAL B O 1
ATOM 2073 N N . PRO B 1 86 ? 19.359 10.25 9.695 1 83 86 PRO B N 1
ATOM 2074 C CA . PRO B 1 86 ? 20.672 10.789 9.352 1 83 86 PRO B CA 1
ATOM 2075 C C . PRO B 1 86 ? 20.984 10.703 7.859 1 83 86 PRO B C 1
ATOM 2077 O O . PRO B 1 86 ? 21.734 11.531 7.332 1 83 86 PRO B O 1
ATOM 2080 N N . ASN B 1 87 ? 20.422 9.711 7.207 1 87.12 87 ASN B N 1
ATOM 2081 C CA . ASN B 1 87 ? 20.641 9.57 5.773 1 87.12 87 ASN B CA 1
ATOM 2082 C C . ASN B 1 87 ? 19.766 10.539 4.977 1 87.12 87 ASN B C 1
ATOM 2084 O O . ASN B 1 87 ? 18.562 10.344 4.859 1 87.12 87 ASN B O 1
ATOM 2088 N N . LYS B 1 88 ? 20.391 11.477 4.344 1 91 88 LYS B N 1
ATOM 2089 C CA . LYS B 1 88 ? 19.656 12.555 3.672 1 91 88 LYS B CA 1
ATOM 2090 C C . LYS B 1 88 ? 19.094 12.086 2.34 1 91 88 LYS B C 1
ATOM 2092 O O . LYS B 1 88 ? 18.266 12.773 1.734 1 91 88 LYS B O 1
ATOM 2097 N N . ASN B 1 89 ? 19.406 10.93 1.967 1 89.06 89 ASN B N 1
ATOM 2098 C CA . ASN B 1 89 ? 18.875 10.375 0.726 1 89.06 89 ASN B CA 1
ATOM 2099 C C . ASN B 1 89 ? 17.672 9.477 0.985 1 89.06 89 ASN B C 1
ATOM 2101 O O . ASN B 1 89 ? 17.047 8.977 0.046 1 89.06 89 ASN B O 1
ATOM 2105 N N . LYS B 1 90 ? 17.344 9.234 2.213 1 87.62 90 LYS B N 1
ATOM 2106 C CA . LYS B 1 90 ? 16.156 8.461 2.541 1 87.62 90 LYS B CA 1
ATOM 2107 C C . LYS B 1 90 ? 14.891 9.172 2.064 1 87.62 90 LYS B C 1
ATOM 2109 O O . LYS B 1 90 ? 14.672 10.336 2.385 1 87.62 90 LYS B O 1
ATOM 2114 N N . PRO B 1 91 ? 14.086 8.516 1.206 1 92.38 91 PRO B N 1
ATOM 2115 C CA . PRO B 1 91 ? 12.828 9.148 0.807 1 92.38 91 PRO B CA 1
ATOM 2116 C C . PRO B 1 91 ? 11.883 9.367 1.984 1 92.38 91 PRO B C 1
ATOM 2118 O O . PRO B 1 91 ? 11.695 8.477 2.812 1 92.38 91 PRO B O 1
ATOM 2121 N N . ILE B 1 92 ? 11.352 10.617 2.061 1 93.12 92 ILE B N 1
ATOM 2122 C CA . ILE B 1 92 ? 10.508 11.023 3.184 1 93.12 92 ILE B CA 1
ATOM 2123 C C . ILE B 1 92 ? 9.164 11.516 2.666 1 93.12 92 ILE B C 1
ATOM 2125 O O . ILE B 1 92 ? 9.102 12.242 1.672 1 93.12 92 ILE B O 1
ATOM 2129 N N . VAL B 1 93 ? 8.125 11.023 3.275 1 95.81 93 VAL B N 1
ATOM 2130 C CA . VAL B 1 93 ? 6.801 11.609 3.08 1 95.81 93 VAL B CA 1
ATOM 2131 C C . VAL B 1 93 ? 6.316 12.242 4.383 1 95.81 93 VAL B C 1
ATOM 2133 O O . VAL B 1 93 ? 6.293 11.586 5.426 1 95.81 93 VAL B O 1
ATOM 2136 N N . VAL B 1 94 ? 6.039 13.547 4.312 1 94.5 94 VAL B N 1
ATOM 2137 C CA . VAL B 1 94 ? 5.426 14.242 5.438 1 94.5 94 VAL B CA 1
ATOM 2138 C C . VAL B 1 94 ? 3.92 14.352 5.215 1 94.5 94 VAL B C 1
ATOM 2140 O O . VAL B 1 94 ? 3.459 14.438 4.074 1 94.5 94 VAL B O 1
ATOM 2143 N N . TYR B 1 95 ? 3.205 14.242 6.363 1 96.94 95 TYR B N 1
ATOM 2144 C CA . TYR B 1 95 ? 1.772 14.461 6.199 1 96.94 95 TYR B CA 1
ATOM 2145 C C . TYR B 1 95 ? 1.166 15.078 7.453 1 96.94 95 TYR B C 1
ATOM 2147 O O . TYR B 1 95 ? 1.766 15.031 8.531 1 96.94 95 TYR B O 1
ATOM 2155 N N . CYS B 1 96 ? 0.054 15.773 7.281 1 96 96 CYS B N 1
ATOM 2156 C CA . CYS B 1 96 ? -0.822 16.25 8.344 1 96 96 CYS B CA 1
ATOM 2157 C C . CYS B 1 96 ? -2.275 15.906 8.047 1 96 96 CYS B C 1
ATOM 2159 O O . CYS B 1 96 ? -2.584 14.773 7.68 1 96 96 CYS B O 1
ATOM 2161 N N . SER B 1 97 ? -3.182 16.844 8.328 1 96 97 SER B N 1
ATOM 2162 C CA . SER B 1 97 ? -4.59 16.578 8.055 1 96 97 SER B CA 1
ATOM 2163 C C . SER B 1 97 ? -4.875 16.594 6.555 1 96 97 SER B C 1
ATOM 2165 O O . SER B 1 97 ? -5.328 15.602 5.988 1 96 97 SER B O 1
ATOM 2167 N N . ILE B 1 98 ? -4.449 17.703 5.922 1 95.25 98 ILE B N 1
ATOM 2168 C CA . ILE B 1 98 ? -4.801 17.812 4.508 1 95.25 98 ILE B CA 1
ATOM 2169 C C . ILE B 1 98 ? -3.566 18.188 3.697 1 95.25 98 ILE B C 1
ATOM 2171 O O . ILE B 1 98 ? -3.613 18.234 2.465 1 95.25 98 ILE B O 1
ATOM 2175 N N . GLY B 1 99 ? -2.408 18.5 4.344 1 94.62 99 GLY B N 1
ATOM 2176 C CA . GLY B 1 99 ? -1.187 18.766 3.6 1 94.62 99 GLY B CA 1
ATOM 2177 C C . GLY B 1 99 ? -0.642 20.156 3.818 1 94.62 99 GLY B C 1
ATOM 2178 O O . GLY B 1 99 ? 0.435 20.5 3.322 1 94.62 99 GLY B O 1
ATOM 2179 N N . VAL B 1 100 ? -1.287 20.969 4.68 1 91.81 100 VAL B N 1
ATOM 2180 C CA . VAL B 1 100 ? -0.892 22.375 4.848 1 91.81 100 VAL B CA 1
ATOM 2181 C C . VAL B 1 100 ? 0.259 22.469 5.848 1 91.81 100 VAL B C 1
ATOM 2183 O O . VAL B 1 100 ? 1.333 22.969 5.52 1 91.81 100 VAL B O 1
ATOM 2186 N N . ARG B 1 101 ? 0.094 21.969 7.082 1 91.06 101 ARG B N 1
ATOM 2187 C CA . ARG B 1 101 ? 1.129 22.016 8.109 1 91.06 101 ARG B CA 1
ATOM 2188 C C . ARG B 1 101 ? 2.352 21.203 7.691 1 91.06 101 ARG B C 1
ATOM 2190 O O . ARG B 1 101 ? 3.488 21.625 7.926 1 91.06 101 ARG B O 1
ATOM 2197 N N . SER B 1 102 ? 2.096 20.125 6.98 1 93.88 102 SER B N 1
ATOM 2198 C CA . SER B 1 102 ? 3.189 19.25 6.59 1 93.88 102 SER B CA 1
ATOM 2199 C C . SER B 1 102 ? 4.078 19.891 5.535 1 93.88 102 SER B C 1
ATOM 2201 O O . SER B 1 102 ? 5.27 19.594 5.449 1 93.88 102 SER B O 1
ATOM 2203 N N . GLU B 1 103 ? 3.562 20.812 4.766 1 93.69 103 GLU B N 1
ATOM 2204 C CA . GLU B 1 103 ? 4.402 21.484 3.785 1 93.69 103 GLU B CA 1
ATOM 2205 C C . GLU B 1 103 ? 5.531 22.25 4.461 1 93.69 103 GLU B C 1
ATOM 2207 O O . GLU B 1 103 ? 6.668 22.25 3.988 1 93.69 103 GLU B O 1
ATOM 2212 N N . LYS B 1 104 ? 5.254 22.891 5.559 1 90.62 104 LYS B N 1
ATOM 2213 C CA . LYS B 1 104 ? 6.262 23.656 6.273 1 90.62 104 LYS B CA 1
ATOM 2214 C C . LYS B 1 104 ? 7.391 22.766 6.773 1 90.62 104 LYS B C 1
ATOM 2216 O O . LYS B 1 104 ? 8.57 23.125 6.672 1 90.62 104 LYS B O 1
ATOM 2221 N N . VAL B 1 105 ? 7.031 21.641 7.262 1 90.81 105 VAL B N 1
ATOM 2222 C CA . VAL B 1 105 ? 8.031 20.688 7.742 1 90.81 105 VAL B CA 1
ATOM 2223 C C . VAL B 1 105 ? 8.859 20.172 6.57 1 90.81 105 VAL B C 1
ATOM 2225 O O . VAL B 1 105 ? 10.086 20.047 6.668 1 90.81 105 VAL B O 1
ATOM 2228 N N . GLY B 1 106 ? 8.156 19.844 5.465 1 93.12 106 GLY B N 1
ATOM 2229 C CA . GLY B 1 106 ? 8.859 19.406 4.266 1 93.12 106 GLY B CA 1
ATOM 2230 C C . GLY B 1 106 ? 9.859 20.438 3.762 1 93.12 106 GLY B C 1
ATOM 2231 O O . GLY B 1 106 ? 10.969 20.078 3.365 1 93.12 106 GLY B O 1
ATOM 2232 N N . GLU B 1 107 ? 9.492 21.703 3.822 1 92.19 107 GLU B N 1
ATOM 2233 C CA . GLU B 1 107 ? 10.383 22.797 3.414 1 92.19 107 GLU B CA 1
ATOM 2234 C C . GLU B 1 107 ? 11.648 22.828 4.266 1 92.19 107 GLU B C 1
ATOM 2236 O O . GLU B 1 107 ? 12.75 23.016 3.744 1 92.19 107 GLU B O 1
ATOM 2241 N N . LYS B 1 108 ? 11.43 22.672 5.527 1 90.31 108 LYS B N 1
ATOM 2242 C CA . LYS B 1 108 ? 12.57 22.672 6.441 1 90.31 108 LYS B CA 1
ATOM 2243 C C . LYS B 1 108 ? 13.516 21.5 6.145 1 90.31 108 LYS B C 1
ATOM 2245 O O . LYS B 1 108 ? 14.734 21.656 6.191 1 90.31 108 LYS B O 1
ATOM 2250 N N . LEU B 1 109 ? 12.922 20.391 5.844 1 90.88 109 LEU B N 1
ATOM 2251 C CA . LEU B 1 109 ? 13.734 19.219 5.523 1 90.88 109 LEU B CA 1
ATOM 2252 C C . LEU B 1 109 ? 14.539 19.453 4.242 1 90.88 109 LEU B C 1
ATOM 2254 O O . LEU B 1 109 ? 15.719 19.125 4.18 1 90.88 109 LEU B O 1
ATOM 2258 N N . LEU B 1 110 ? 13.867 19.984 3.236 1 92.38 110 LEU B N 1
ATOM 2259 C CA . LEU B 1 110 ? 14.555 20.297 1.988 1 92.38 110 LEU B CA 1
ATOM 2260 C C . LEU B 1 110 ? 15.695 21.281 2.23 1 92.38 110 LEU B C 1
ATOM 2262 O O . LEU B 1 110 ? 16.797 21.094 1.702 1 92.38 110 LEU B O 1
ATOM 2266 N N . LYS B 1 111 ? 15.484 22.25 3.051 1 90.5 111 LYS B N 1
ATOM 2267 C CA . LYS B 1 111 ? 16.484 23.25 3.369 1 90.5 111 LYS B CA 1
ATOM 2268 C C . LYS B 1 111 ? 17.672 22.625 4.102 1 90.5 111 LYS B C 1
ATOM 2270 O O . LYS B 1 111 ? 18.812 23.094 3.973 1 90.5 111 LYS B O 1
ATOM 2275 N N . LYS B 1 112 ? 17.406 21.516 4.805 1 90.06 112 LYS B N 1
ATOM 2276 C CA . LYS B 1 112 ? 18.453 20.828 5.551 1 90.06 112 LYS B CA 1
ATOM 2277 C C . LYS B 1 112 ? 19.234 19.875 4.656 1 90.06 112 LYS B C 1
ATOM 2279 O O . LYS B 1 112 ? 20.172 19.219 5.109 1 90.06 112 LYS B O 1
ATOM 2284 N N . GLY B 1 113 ? 18.766 19.656 3.463 1 92.38 113 GLY B N 1
ATOM 2285 C CA . GLY B 1 113 ? 19.562 18.906 2.512 1 92.38 113 GLY B CA 1
ATOM 2286 C C . GLY B 1 113 ? 18.953 17.562 2.152 1 92.38 113 GLY B C 1
ATOM 2287 O O . GLY B 1 113 ? 19.547 16.781 1.422 1 92.38 113 GLY B O 1
ATOM 2288 N N . TYR B 1 114 ? 17.766 17.328 2.693 1 91.88 114 TYR B N 1
ATOM 2289 C CA . TYR B 1 114 ? 17.078 16.109 2.262 1 91.88 114 TYR B CA 1
ATOM 2290 C C . TYR B 1 114 ? 16.656 16.203 0.803 1 91.88 114 TYR B C 1
ATOM 2292 O O . TYR B 1 114 ? 16.078 17.203 0.388 1 91.88 114 TYR B O 1
ATOM 2300 N N . THR B 1 115 ? 16.922 15.164 -0.014 1 92.06 115 THR B N 1
ATOM 2301 C CA . THR B 1 115 ? 16.828 15.289 -1.465 1 92.06 115 THR B CA 1
ATOM 2302 C C . THR B 1 115 ? 15.5 14.719 -1.974 1 92.06 115 THR B C 1
ATOM 2304 O O . THR B 1 115 ? 15.062 15.055 -3.076 1 92.06 115 THR B O 1
ATOM 2307 N N . GLU B 1 116 ? 14.844 13.805 -1.251 1 92.88 116 GLU B N 1
ATOM 2308 C CA . GLU B 1 116 ? 13.602 13.164 -1.67 1 92.88 116 GLU B CA 1
ATOM 2309 C C . GLU B 1 116 ? 12.516 13.328 -0.613 1 92.88 116 GLU B C 1
ATOM 2311 O O . GLU B 1 116 ? 12.312 12.438 0.219 1 92.88 116 GLU B O 1
ATOM 2316 N N . VAL B 1 117 ? 11.891 14.5 -0.668 1 94.62 117 VAL B N 1
ATOM 2317 C CA . VAL B 1 117 ? 10.844 14.844 0.292 1 94.62 117 VAL B CA 1
ATOM 2318 C C . VAL B 1 117 ? 9.531 15.102 -0.442 1 94.62 117 VAL B C 1
ATOM 2320 O O . VAL B 1 117 ? 9.5 15.852 -1.424 1 94.62 117 VAL B O 1
ATOM 2323 N N . TYR B 1 118 ? 8.477 14.438 0.046 1 95.44 118 TYR B N 1
ATOM 2324 C CA . TYR B 1 118 ? 7.152 14.609 -0.542 1 95.44 118 TYR B CA 1
ATOM 2325 C C . TYR B 1 118 ? 6.129 14.977 0.523 1 95.44 118 TYR B C 1
ATOM 2327 O O . TYR B 1 118 ? 6.289 14.625 1.695 1 95.44 118 TYR B O 1
ATOM 2335 N N . ASN B 1 119 ? 5.172 15.742 0.084 1 96.62 119 ASN B N 1
ATOM 2336 C CA . ASN B 1 119 ? 4 16.062 0.896 1 96.62 119 ASN B CA 1
ATOM 2337 C C . ASN B 1 119 ? 2.787 15.227 0.477 1 96.62 119 ASN B C 1
ATOM 2339 O O . ASN B 1 119 ? 2.41 15.227 -0.695 1 96.62 119 ASN B O 1
ATOM 2343 N N . LEU B 1 120 ? 2.221 14.461 1.367 1 96.31 120 LEU B N 1
ATOM 2344 C CA . LEU B 1 120 ? 1.078 13.617 1.039 1 96.31 120 LEU B CA 1
ATOM 2345 C C . LEU B 1 120 ? -0.127 14.461 0.639 1 96.31 120 LEU B C 1
ATOM 2347 O O . LEU B 1 120 ? -0.665 15.211 1.458 1 96.31 120 LEU B O 1
ATOM 2351 N N . TYR B 1 121 ? -0.542 14.312 -0.535 1 94.12 121 TYR B N 1
ATOM 2352 C CA . TYR B 1 121 ? -1.669 15.086 -1.047 1 94.12 121 TYR B CA 1
ATOM 2353 C C . TYR B 1 121 ? -2.938 14.789 -0.258 1 94.12 121 TYR B C 1
ATOM 2355 O O . TYR B 1 121 ? -3.342 13.625 -0.137 1 94.12 121 TYR B O 1
ATOM 2363 N N . GLY B 1 122 ? -3.566 15.773 0.333 1 96.12 122 GLY B N 1
ATOM 2364 C CA . GLY B 1 122 ? -4.805 15.625 1.086 1 96.12 122 GLY B CA 1
ATOM 2365 C C . GLY B 1 122 ? -4.598 15.008 2.457 1 96.12 122 GLY B C 1
ATOM 2366 O O . GLY B 1 122 ? -5.559 14.805 3.199 1 96.12 122 GLY B O 1
ATOM 2367 N N . GLY B 1 123 ? -3.336 14.656 2.781 1 97.62 123 GLY B N 1
ATOM 2368 C CA . GLY B 1 123 ? -2.975 14.164 4.105 1 97.62 123 GLY B CA 1
ATOM 2369 C C . GLY B 1 123 ? -3.73 12.914 4.504 1 97.62 123 GLY B C 1
ATOM 2370 O O . GLY B 1 123 ? -4.059 12.086 3.656 1 97.62 123 GLY B O 1
ATOM 2371 N N . ILE B 1 124 ? -3.852 12.758 5.855 1 97.88 124 ILE B N 1
ATOM 2372 C CA . ILE B 1 124 ? -4.496 11.57 6.398 1 97.88 124 ILE B CA 1
ATOM 2373 C C . ILE B 1 124 ? -5.992 11.609 6.086 1 97.88 124 ILE B C 1
ATOM 2375 O O . ILE B 1 124 ? -6.648 10.562 6.039 1 97.88 124 ILE B O 1
ATOM 2379 N N . PHE B 1 125 ? -6.555 12.828 5.777 1 96.94 125 PHE B N 1
ATOM 2380 C CA . PHE B 1 125 ? -7.957 12.922 5.398 1 96.94 125 PHE B CA 1
ATOM 2381 C C . PHE B 1 125 ? -8.203 12.211 4.07 1 96.94 125 PHE B C 1
ATOM 2383 O O . PHE B 1 125 ? -9.055 11.32 3.986 1 96.94 125 PHE B O 1
ATOM 2390 N N . GLU B 1 126 ? -7.434 12.617 3.08 1 94.81 126 GLU B N 1
ATOM 2391 C CA . GLU B 1 126 ? -7.621 12 1.771 1 94.81 126 GLU B CA 1
ATOM 2392 C C . GLU B 1 126 ? -7.25 10.516 1.806 1 94.81 126 GLU B C 1
ATOM 2394 O O . GLU B 1 126 ? -7.863 9.703 1.116 1 94.81 126 GLU B O 1
ATOM 2399 N N . TRP B 1 127 ? -6.18 10.164 2.574 1 94.62 127 TRP B N 1
ATOM 2400 C CA . TRP B 1 127 ? -5.82 8.766 2.799 1 94.62 127 TRP B CA 1
ATOM 2401 C C . TRP B 1 127 ? -7.039 7.953 3.223 1 94.62 127 TRP B C 1
ATOM 2403 O O . TRP B 1 127 ? -7.348 6.926 2.615 1 94.62 127 TRP B O 1
ATOM 2413 N N . LYS B 1 128 ? -7.773 8.398 4.203 1 94.5 128 LYS B N 1
ATOM 2414 C CA . LYS B 1 128 ? -8.945 7.715 4.738 1 94.5 128 LYS B CA 1
ATOM 2415 C C . LYS B 1 128 ? -10.117 7.789 3.764 1 94.5 128 LYS B C 1
ATOM 2417 O O . LYS B 1 128 ? -10.852 6.812 3.584 1 94.5 128 LYS B O 1
ATOM 2422 N N . ASN B 1 129 ? -10.305 8.953 3.158 1 91.88 129 ASN B N 1
ATOM 2423 C CA . ASN B 1 129 ? -11.383 9.109 2.18 1 91.88 129 ASN B CA 1
ATOM 2424 C C . ASN B 1 129 ? -11.266 8.078 1.059 1 91.88 129 ASN B C 1
ATOM 2426 O O . ASN B 1 129 ? -12.281 7.633 0.516 1 91.88 129 ASN B O 1
ATOM 2430 N N . LYS B 1 130 ? -10.039 7.723 0.769 1 85.81 130 LYS B N 1
ATOM 2431 C CA . LYS B 1 130 ? -9.781 6.738 -0.279 1 85.81 130 LYS B CA 1
ATOM 2432 C C . LYS B 1 130 ? -9.969 5.316 0.242 1 85.81 130 LYS B C 1
ATOM 2434 O O . LYS B 1 130 ? -9.812 4.352 -0.506 1 85.81 130 LYS B O 1
ATOM 2439 N N . GLY B 1 131 ? -10.211 5.133 1.512 1 86.38 131 GLY B N 1
ATOM 2440 C CA . GLY B 1 131 ? -10.531 3.832 2.08 1 86.38 131 GLY B CA 1
ATOM 2441 C C . GLY B 1 131 ? -9.312 3.113 2.639 1 86.38 131 GLY B C 1
ATOM 2442 O O . GLY B 1 131 ? -9.367 1.909 2.898 1 86.38 131 GLY B O 1
ATOM 2443 N N . PHE B 1 132 ? -8.219 3.807 2.842 1 87.19 132 PHE B N 1
ATOM 2444 C CA . PHE B 1 132 ? -7.004 3.162 3.322 1 87.19 132 PHE B CA 1
ATOM 2445 C C . PHE B 1 132 ? -6.969 3.137 4.844 1 87.19 132 PHE B C 1
ATOM 2447 O O . PHE B 1 132 ? -7.559 4 5.5 1 87.19 132 PHE B O 1
ATOM 2454 N N . PRO B 1 133 ? -6.348 2.189 5.383 1 88.88 133 PRO B N 1
ATOM 2455 C CA . PRO B 1 133 ? -6.434 1.966 6.828 1 88.88 133 PRO B CA 1
ATOM 2456 C C . PRO B 1 133 ? -5.562 2.936 7.625 1 88.88 133 PRO B C 1
ATOM 2458 O O . PRO B 1 133 ? -4.566 3.445 7.109 1 88.88 133 PRO B O 1
ATOM 2461 N N . VAL B 1 134 ? -5.984 3.199 8.867 1 95.31 134 VAL B N 1
ATOM 2462 C CA . VAL B 1 134 ? -5.211 3.926 9.875 1 95.31 134 VAL B CA 1
ATOM 2463 C C . VAL B 1 134 ? -5.195 3.139 11.18 1 95.31 134 VAL B C 1
ATOM 2465 O O . VAL B 1 134 ? -5.984 2.209 11.367 1 95.31 134 VAL B O 1
ATOM 2468 N N . TYR B 1 135 ? -4.227 3.535 11.992 1 94.88 135 TYR B N 1
ATOM 2469 C CA . TYR B 1 135 ? -3.969 2.729 13.18 1 94.88 135 TYR B CA 1
ATOM 2470 C C . TYR B 1 135 ? -3.898 3.6 14.43 1 94.88 135 TYR B C 1
ATOM 2472 O O . TYR B 1 135 ? -3.406 4.73 14.375 1 94.88 135 TYR B O 1
ATOM 2480 N N . ASP B 1 136 ? -4.371 3.004 15.531 1 97 136 ASP B N 1
ATOM 2481 C CA . ASP B 1 136 ? -4.367 3.752 16.781 1 97 136 ASP B CA 1
ATOM 2482 C C . ASP B 1 136 ? -3.045 3.568 17.531 1 97 136 ASP B C 1
ATOM 2484 O O . ASP B 1 136 ? -2.068 3.074 16.953 1 97 136 ASP B O 1
ATOM 2488 N N . SER B 1 137 ? -2.992 4.047 18.797 1 95.19 137 SER B N 1
ATOM 2489 C CA . SER B 1 137 ? -1.757 4.113 19.578 1 95.19 137 SER B CA 1
ATOM 2490 C C . SER B 1 137 ? -1.245 2.721 19.922 1 95.19 137 SER B C 1
ATOM 2492 O O . SER B 1 137 ? -0.064 2.547 20.234 1 95.19 137 SER B O 1
ATOM 2494 N N . ILE B 1 138 ? -2.09 1.744 19.891 1 93.62 138 ILE B N 1
ATOM 2495 C CA . ILE B 1 138 ? -1.645 0.385 20.172 1 93.62 138 ILE B CA 1
ATOM 2496 C C . ILE B 1 138 ? -1.536 -0.407 18.875 1 93.62 138 ILE B C 1
ATOM 2498 O O . ILE B 1 138 ? -1.554 -1.641 18.891 1 93.62 138 ILE B O 1
ATOM 2502 N N . GLU B 1 139 ? -1.557 0.315 17.734 1 91.44 139 GLU B N 1
ATOM 2503 C CA . GLU B 1 139 ? -1.303 -0.199 16.391 1 91.44 139 GLU B CA 1
ATOM 2504 C C . GLU B 1 139 ? -2.412 -1.148 15.953 1 91.44 139 GLU B C 1
ATOM 2506 O O . GLU B 1 139 ? -2.148 -2.143 15.266 1 91.44 139 GLU B O 1
ATOM 2511 N N . GLN B 1 140 ? -3.602 -0.979 16.422 1 92.12 140 GLN B N 1
ATOM 2512 C CA . GLN B 1 140 ? -4.793 -1.646 15.898 1 92.12 140 GLN B CA 1
ATOM 2513 C C . GLN B 1 140 ? -5.52 -0.769 14.891 1 92.12 140 GLN B C 1
ATOM 2515 O O . GLN B 1 140 ? -5.672 0.436 15.094 1 92.12 140 GLN B O 1
ATOM 2520 N N . GLU B 1 141 ? -5.898 -1.457 13.844 1 90.62 141 GLU B N 1
ATOM 2521 C CA . GLU B 1 141 ? -6.648 -0.708 12.844 1 90.62 141 GLU B CA 1
ATOM 2522 C C . GLU B 1 141 ? -7.879 -0.047 13.453 1 90.62 141 GLU B C 1
ATOM 2524 O O . GLU B 1 141 ? -8.562 -0.647 14.289 1 90.62 141 GLU B O 1
ATOM 2529 N N . THR B 1 142 ? -8.234 1.196 12.992 1 96.06 142 THR B N 1
ATOM 2530 C CA . THR B 1 142 ? -9.352 1.952 13.539 1 96.06 142 THR B CA 1
ATOM 2531 C C . THR B 1 142 ? -10.016 2.799 12.461 1 96.06 142 THR B C 1
ATOM 2533 O O . THR B 1 142 ? -9.445 3.01 11.391 1 96.06 142 THR B O 1
ATOM 2536 N N . ASP B 1 143 ? -11.25 3.211 12.75 1 96.69 143 ASP B N 1
ATOM 2537 C CA . ASP B 1 143 ? -11.969 4.105 11.844 1 96.69 143 ASP B CA 1
ATOM 2538 C C . ASP B 1 143 ? -11.93 5.547 12.344 1 96.69 143 ASP B C 1
ATOM 2540 O O . ASP B 1 143 ? -12.445 6.453 11.695 1 96.69 143 ASP B O 1
ATOM 2544 N N . ARG B 1 144 ? -11.258 5.789 13.43 1 98 144 ARG B N 1
ATOM 2545 C CA . ARG B 1 144 ? -11.242 7.105 14.062 1 98 144 ARG B CA 1
ATOM 2546 C C . ARG B 1 144 ? -10.102 7.957 13.516 1 98 144 ARG B C 1
ATOM 2548 O O . ARG B 1 144 ? -8.977 7.48 13.367 1 98 144 ARG B O 1
ATOM 2555 N N . VAL B 1 145 ? -10.414 9.164 13.18 1 98.31 145 VAL B N 1
ATOM 2556 C CA . VAL B 1 145 ? -9.414 10.133 12.75 1 98.31 145 VAL B CA 1
ATOM 2557 C C . VAL B 1 145 ? -9.695 11.484 13.406 1 98.31 145 VAL B C 1
ATOM 2559 O O . VAL B 1 145 ? -10.836 11.945 13.438 1 98.31 145 VAL B O 1
ATOM 2562 N N . HIS B 1 146 ? -8.672 12.094 14.031 1 97.88 146 HIS B N 1
ATOM 2563 C CA . HIS B 1 146 ? -8.805 13.461 14.523 1 97.88 146 HIS B CA 1
ATOM 2564 C C . HIS B 1 146 ? -9.023 14.438 13.375 1 97.88 146 HIS B C 1
ATOM 2566 O O . HIS B 1 146 ? -8.188 14.539 12.469 1 97.88 146 HIS B O 1
ATOM 2572 N N . ALA B 1 147 ? -10.086 15.203 13.453 1 96.94 147 ALA B N 1
ATOM 2573 C CA . ALA B 1 147 ? -10.516 16 12.312 1 96.94 147 ALA B CA 1
ATOM 2574 C C . ALA B 1 147 ? -10.055 17.453 12.453 1 96.94 147 ALA B C 1
ATOM 2576 O O . ALA B 1 147 ? -10.508 18.328 11.711 1 96.94 147 ALA B O 1
ATOM 2577 N N . TYR B 1 148 ? -9.125 17.703 13.352 1 93.5 148 TYR B N 1
ATOM 2578 C CA . TYR B 1 148 ? -8.562 19.016 13.633 1 93.5 148 TYR B CA 1
ATOM 2579 C C . TYR B 1 148 ? -9.625 19.969 14.164 1 93.5 148 TYR B C 1
ATOM 2581 O O . TYR B 1 148 ? -9.695 20.219 15.367 1 93.5 148 TYR B O 1
ATOM 2589 N N . ASN B 1 149 ? -10.539 20.453 13.398 1 91.81 149 ASN B N 1
ATOM 2590 C CA . ASN B 1 149 ? -11.719 21.203 13.812 1 91.81 149 ASN B CA 1
ATOM 2591 C C . ASN B 1 149 ? -12.875 21 12.828 1 91.81 149 ASN B C 1
ATOM 2593 O O . ASN B 1 149 ? -12.742 20.266 11.852 1 91.81 149 ASN B O 1
ATOM 2597 N N . ARG B 1 150 ? -14.055 21.625 13.102 1 92.56 150 ARG B N 1
ATOM 2598 C CA . ARG B 1 150 ? -15.266 21.375 12.336 1 92.56 150 ARG B CA 1
ATOM 2599 C C . ARG B 1 150 ? -15.133 21.891 10.906 1 92.56 150 ARG B C 1
ATOM 2601 O O . ARG B 1 150 ? -15.68 21.312 9.969 1 92.56 150 ARG B O 1
ATOM 2608 N N . HIS B 1 151 ? -14.445 22.969 10.711 1 91.5 151 HIS B N 1
ATOM 2609 C CA . HIS B 1 151 ? -14.242 23.547 9.391 1 91.5 151 HIS B CA 1
ATOM 2610 C C . HIS B 1 151 ? -13.492 22.594 8.477 1 91.5 151 HIS B C 1
ATOM 2612 O O . HIS B 1 151 ? -13.977 22.25 7.395 1 91.5 151 HIS B O 1
ATOM 2618 N N . TRP B 1 152 ? -12.352 22.109 8.961 1 90.88 152 TRP B N 1
ATOM 2619 C CA . TRP B 1 152 ? -11.5 21.234 8.164 1 90.88 152 TRP B CA 1
ATOM 2620 C C . TRP B 1 152 ? -12.086 19.828 8.109 1 90.88 152 TRP B C 1
ATOM 2622 O O . TRP B 1 152 ? -11.914 19.109 7.117 1 90.88 152 TRP B O 1
ATOM 2632 N N . GLY B 1 153 ? -12.719 19.422 9.18 1 94.81 153 GLY B N 1
ATOM 2633 C CA . GLY B 1 153 ? -13.312 18.094 9.273 1 94.81 153 GLY B CA 1
ATOM 2634 C C . GLY B 1 153 ? -14.297 17.812 8.156 1 94.81 153 GLY B C 1
ATOM 2635 O O . GLY B 1 153 ? -14.594 16.641 7.871 1 94.81 153 GLY B O 1
ATOM 2636 N N . LYS B 1 154 ? -14.828 18.844 7.504 1 93.19 154 LYS B N 1
ATOM 2637 C CA . LYS B 1 154 ? -15.766 18.656 6.398 1 93.19 154 LYS B CA 1
ATOM 2638 C C . LYS B 1 154 ? -15.117 17.906 5.242 1 93.19 154 LYS B C 1
ATOM 2640 O O . LYS B 1 154 ? -15.812 17.25 4.457 1 93.19 154 LYS B O 1
ATOM 2645 N N . MET B 1 155 ? -13.82 17.969 5.199 1 94 155 MET B N 1
ATOM 2646 C CA . MET B 1 155 ? -13.094 17.359 4.09 1 94 155 MET B CA 1
ATOM 2647 C C . MET B 1 155 ? -12.805 15.883 4.379 1 94 155 MET B C 1
ATOM 2649 O O . MET B 1 155 ? -12.289 15.172 3.518 1 94 155 MET B O 1
ATOM 2653 N N . LEU B 1 156 ? -13.102 15.438 5.57 1 95.44 156 LEU B N 1
ATOM 2654 C CA . LEU B 1 156 ? -12.984 14.047 5.98 1 95.44 156 LEU B CA 1
ATOM 2655 C C . LEU B 1 156 ? -14.336 13.344 5.906 1 95.44 156 LEU B C 1
ATOM 2657 O O . LEU B 1 156 ? -15.219 13.609 6.719 1 95.44 156 LEU B O 1
ATOM 2661 N N . ASN B 1 157 ? -14.484 12.328 4.973 1 93.12 157 ASN B N 1
ATOM 2662 C CA . ASN B 1 157 ? -15.836 11.844 4.695 1 93.12 157 ASN B CA 1
ATOM 2663 C C . ASN B 1 157 ? -15.945 10.336 4.902 1 93.12 157 ASN B C 1
ATOM 2665 O O . ASN B 1 157 ? -17.031 9.766 4.777 1 93.12 157 ASN B O 1
ATOM 2669 N N . ASN B 1 158 ? -14.891 9.695 5.23 1 93.12 158 ASN B N 1
ATOM 2670 C CA . ASN B 1 158 ? -14.891 8.242 5.367 1 93.12 158 ASN B CA 1
ATOM 2671 C C . ASN B 1 158 ? -14.211 7.801 6.66 1 93.12 158 ASN B C 1
ATOM 2673 O O . ASN B 1 158 ? -13.359 6.914 6.648 1 93.12 158 ASN B O 1
ATOM 2677 N N . ALA B 1 159 ? -14.547 8.414 7.707 1 96.31 159 ALA B N 1
ATOM 2678 C CA . ALA B 1 159 ? -13.977 8.102 9.016 1 96.31 159 ALA B CA 1
ATOM 2679 C C . ALA B 1 159 ? -14.906 8.555 10.141 1 96.31 159 ALA B C 1
ATOM 2681 O O . ALA B 1 159 ? -15.797 9.375 9.922 1 96.31 159 ALA B O 1
ATOM 2682 N N . THR B 1 160 ? -14.828 7.898 11.32 1 97.5 160 THR B N 1
ATOM 2683 C CA . THR B 1 160 ? -15.383 8.484 12.531 1 97.5 160 THR B CA 1
ATOM 2684 C C . THR B 1 160 ? -14.523 9.648 13.016 1 97.5 160 THR B C 1
ATOM 2686 O O . THR B 1 160 ? -13.375 9.453 13.438 1 97.5 160 THR B O 1
ATOM 2689 N N . LYS B 1 161 ? -15.086 10.797 13 1 97.19 161 LYS B N 1
ATOM 2690 C CA . LYS B 1 161 ? -14.336 12.016 13.305 1 97.19 161 LYS B CA 1
ATOM 2691 C C . LYS B 1 161 ? -14.203 12.203 14.812 1 97.19 161 LYS B C 1
ATOM 2693 O O . LYS B 1 161 ? -15.172 12.047 15.555 1 97.19 161 LYS B O 1
ATOM 2698 N N . VAL B 1 162 ? -13.016 12.461 15.219 1 97.12 162 VAL B N 1
ATOM 2699 C CA . VAL B 1 162 ? -12.711 12.828 16.594 1 97.12 162 VAL B CA 1
ATOM 2700 C C . VAL B 1 162 ? -12.234 14.273 16.656 1 97.12 162 VAL B C 1
ATOM 2702 O O . VAL B 1 162 ? -11.453 14.711 15.812 1 97.12 162 VAL B O 1
ATOM 2705 N N . TYR B 1 163 ? -12.797 15.047 17.594 1 93.62 163 TYR B N 1
ATOM 2706 C CA . TYR B 1 163 ? -12.383 16.438 17.766 1 93.62 163 TYR B CA 1
ATOM 2707 C C . TYR B 1 163 ? -11.727 16.641 19.125 1 93.62 163 TYR B C 1
ATOM 2709 O O . TYR B 1 163 ? -11.977 15.883 20.062 1 93.62 163 TYR B O 1
ATOM 2717 N N . GLY B 1 164 ? -10.609 17.438 19.188 1 82.25 164 GLY B N 1
ATOM 2718 C CA . GLY B 1 164 ? -9.922 17.719 20.438 1 82.25 164 GLY B CA 1
ATOM 2719 C C . GLY B 1 164 ? -10.836 18.281 21.5 1 82.25 164 GLY B C 1
ATOM 2720 O O . GLY B 1 164 ? -11.961 18.703 21.203 1 82.25 164 GLY B O 1
ATOM 2721 N N . HIS B 1 165 ? -10.531 18.109 22.844 1 68 165 HIS B N 1
ATOM 2722 C CA . HIS B 1 165 ? -11.258 18.672 23.984 1 68 165 HIS B CA 1
ATOM 2723 C C . HIS B 1 165 ? -11.234 20.188 23.969 1 68 165 HIS B C 1
ATOM 2725 O O . HIS B 1 165 ? -10.18 20.797 23.75 1 68 165 HIS B O 1
ATOM 2731 N N . ARG B 1 166 ? -12.273 20.969 23.484 1 53.91 166 ARG B N 1
ATOM 2732 C CA . ARG B 1 166 ? -12.398 22.422 23.672 1 53.91 166 ARG B CA 1
ATOM 2733 C C . ARG B 1 166 ? -11.945 22.844 25.062 1 53.91 166 ARG B C 1
ATOM 2735 O O . ARG B 1 166 ? -12.336 22.25 26.062 1 53.91 166 ARG B O 1
ATOM 2742 N N . LYS B 1 167 ? -10.758 23.5 25.234 1 46.44 167 LYS B N 1
ATOM 2743 C CA . LYS B 1 167 ? -10.586 24.188 26.516 1 46.44 167 LYS B CA 1
ATOM 2744 C C . LYS B 1 167 ? -11.711 25.188 26.75 1 46.44 167 LYS B C 1
ATOM 2746 O O . LYS B 1 167 ? -11.969 26.047 25.922 1 46.44 167 LYS B O 1
ATOM 2751 N N . HIS B 1 168 ? -12.805 24.812 27.312 1 38.38 168 HIS B N 1
ATOM 2752 C CA . HIS B 1 168 ? -13.672 25.828 27.891 1 38.38 168 HIS B CA 1
ATOM 2753 C C . HIS B 1 168 ? -12.898 26.781 28.797 1 38.38 168 HIS B C 1
ATOM 2755 O O . HIS B 1 168 ? -12.367 26.359 29.828 1 38.38 168 HIS B O 1
ATOM 2761 N N . ASN B 1 169 ? -11.992 27.578 28.375 1 31.89 169 ASN B N 1
ATOM 2762 C CA . ASN B 1 169 ? -11.797 28.656 29.328 1 31.89 169 ASN B CA 1
ATOM 2763 C C . ASN B 1 169 ? -13.125 29.25 29.781 1 31.89 169 ASN B C 1
ATOM 2765 O O . ASN B 1 169 ? -13.914 29.719 28.969 1 31.89 169 ASN B O 1
ATOM 2769 N N . ASN B 1 170 ? -13.625 28.75 30.922 1 29.28 170 ASN B N 1
ATOM 2770 C CA . ASN B 1 170 ? -14.383 29.703 31.734 1 29.28 170 ASN B CA 1
ATOM 2771 C C . ASN B 1 170 ? -13.633 31.016 31.906 1 29.28 170 ASN B C 1
ATOM 2773 O O . ASN B 1 170 ? -12.422 31.016 32.156 1 29.28 170 ASN B O 1
#

Radius of gyration: 24.54 Å; Cα contacts (8 Å, |Δi|>4): 574; chains: 2; bounding box: 55×60×70 Å

Foldseek 3Di:
DVVVVVVVVVVVVVVPCPPDPPVNVVCVVPHPCPDPDDDPVRVVLDDLEAEEEADDPVQVQQWDRRNHDYQHQDCSVVVVVCVVPVDLARAYEYFYQAFDSRVVVQVVSVVVPRDHYYYDHGGVQVCVVVPHWIAHPVGDTFQEGAQADPVSNVSRDRGHYDYDDPPPPD/DVVVVVVVVVVVVVVPCPPDPPVNVVCVVPHPCPDPDDDPVRVVLDDQAAEEEADDPVQVQQWDRRNHDYQHQDCSVVVVVCVVPVDLARAYEYFYQAQDSRVVVQVVSVVVPRDHYHYDHGGVQVCVVVPHWIAHPVGDTFQEGAQADPVSNVSRDRGHYDYDDPPPPD

pLDDT: mean 84.25, std 15.82, range [29.28, 98.38]

Organism: NCBI:txid616991

Solvent-accessible surface area (backbone atoms only — not comparable to full-atom values): 18442 Å² total; per-residue (Å²): 116,69,67,57,54,56,50,52,53,54,55,56,56,60,63,64,59,66,67,71,50,71,58,56,55,50,46,62,73,70,39,81,73,81,39,52,70,38,46,58,67,57,53,43,58,38,40,70,49,49,39,35,32,25,38,53,68,71,39,44,46,48,21,35,56,76,84,46,40,82,59,34,58,61,85,49,46,56,64,56,50,40,69,74,45,72,59,42,73,55,37,33,33,26,21,22,61,52,31,58,67,12,37,58,56,41,46,53,41,44,74,71,56,36,73,40,59,29,24,27,48,30,12,56,28,42,32,26,54,72,68,48,80,30,20,27,75,85,68,44,78,50,57,46,36,50,31,75,44,77,80,61,27,69,71,44,78,54,55,48,74,38,67,74,83,76,77,72,76,124,116,69,66,57,53,56,52,52,53,54,54,55,56,61,61,63,58,66,68,71,50,72,58,55,54,49,46,62,74,71,40,81,75,82,38,52,69,38,47,57,67,56,52,46,57,41,39,69,49,49,39,34,33,24,38,52,70,70,39,45,45,49,20,36,56,78,86,44,40,82,59,33,59,63,83,50,45,58,64,56,51,41,70,74,45,71,58,42,73,54,39,34,34,27,22,22,60,52,31,57,67,11,35,58,55,41,46,52,42,44,74,72,57,36,74,38,58,29,25,27,48,32,12,56,29,42,33,26,54,72,67,48,80,30,21,27,76,84,68,42,78,50,57,45,36,50,31,77,44,75,79,61,26,68,71,43,77,54,55,48,75,37,68,74,84,75,78,73,77,126

Nearest PDB structures (foldseek):
  6mxv-assembly1_A  TM=9.002E-01  e=4.601E-08  Francisella tularensis subsp. tularensis SCHU S4
  3tp9-assembly1_B  TM=8.854E-01  e=1.869E-06  Alicyclobacillus acidocaldarius subsp. acidocaldarius DSM 446
  5ve4-assembly2_B  TM=8.048E-01  e=6.290E-06  Paraburkholderia phytofirmans PsJN
  5ve5-assembly2_B  TM=8.021E-01  e=8.656E-06  Paraburkholderia phytofirmans PsJN
  5ve5-assembly3_C  TM=8.648E-01  e=3.761E-05  Paraburkholderia phytofirmans PsJN